Protein AF-A0A2V9NEP7-F1 (afdb_monomer_lite)

Secondary structure (DSSP, 8-state):
-HHHHHHHHHHHHHHHHHHHHHHHHHHHHHHHHHHHHHHHS----S-HHHHHHHHHHHHHHHHHHHHHHHS-GGGTT--SSTTSPPHHHHHHHHHHHHHHHHHHHHT-PPP-PPPP-S-S-HHHHHHHHHHHHHHHHHHHTT--GGGTTSEEE-TTS-EEETHHHHHHHHHHHHHHHHHHHHHHHHTT---HHHHHHHHHHHTT-

Stru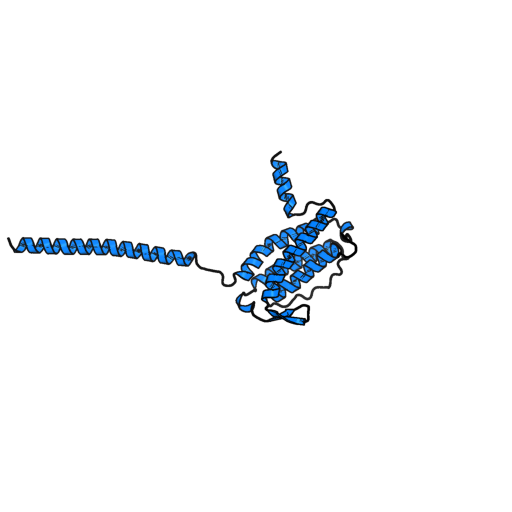cture (mmCIF, N/CA/C/O backbone):
data_AF-A0A2V9NEP7-F1
#
_entry.id   AF-A0A2V9NEP7-F1
#
loop_
_atom_site.group_PDB
_atom_site.id
_atom_site.type_symbol
_atom_site.label_atom_id
_atom_site.label_alt_id
_atom_site.label_comp_id
_atom_site.label_asym_id
_atom_site.label_entity_id
_atom_site.label_seq_id
_atom_site.pdbx_PDB_ins_code
_atom_site.Cartn_x
_atom_site.Cartn_y
_atom_site.Cartn_z
_atom_site.occupancy
_atom_site.B_iso_or_equiv
_atom_site.auth_seq_id
_atom_site.auth_comp_id
_atom_site.auth_asym_id
_atom_site.auth_atom_id
_atom_site.pdbx_PDB_model_num
ATOM 1 N N . MET A 1 1 ? 55.882 54.262 -52.029 1.00 56.88 1 MET A N 1
ATOM 2 C CA . MET A 1 1 ? 54.428 54.406 -51.790 1.00 56.88 1 MET A CA 1
ATOM 3 C C . MET A 1 1 ? 53.630 53.112 -51.987 1.00 56.88 1 MET A C 1
ATOM 5 O O . MET A 1 1 ? 52.629 52.949 -51.314 1.00 56.88 1 MET A O 1
ATOM 9 N N . THR A 1 2 ? 54.041 52.166 -52.841 1.00 56.81 2 THR A N 1
ATOM 10 C CA . THR A 1 2 ? 53.297 50.903 -53.072 1.00 56.81 2 THR A CA 1
ATOM 11 C C . THR A 1 2 ? 53.534 49.813 -52.013 1.00 56.81 2 THR A C 1
ATOM 13 O O . THR A 1 2 ? 52.618 49.059 -51.706 1.00 56.81 2 THR A O 1
ATOM 16 N N . LEU A 1 3 ? 54.724 49.761 -51.401 1.00 54.81 3 LEU A N 1
ATOM 17 C CA . LEU A 1 3 ? 55.079 48.780 -50.356 1.00 54.81 3 LEU A CA 1
ATOM 18 C C . LEU A 1 3 ? 54.370 49.014 -49.004 1.00 54.81 3 LEU A C 1
ATOM 20 O O . LEU A 1 3 ? 54.014 48.056 -48.318 1.00 54.81 3 LEU A O 1
ATOM 24 N N . GLU A 1 4 ? 54.100 50.266 -48.624 1.00 58.19 4 GLU A N 1
ATOM 25 C CA . GLU A 1 4 ? 53.410 50.577 -47.358 1.00 58.19 4 GLU A CA 1
ATOM 26 C C . GLU A 1 4 ? 51.918 50.213 -47.395 1.00 58.19 4 GLU A C 1
ATOM 28 O O . GLU A 1 4 ? 51.373 49.714 -46.410 1.00 58.19 4 GLU A O 1
ATOM 33 N N . VAL A 1 5 ? 51.270 50.366 -48.557 1.00 59.00 5 VAL A N 1
ATOM 34 C CA . VAL A 1 5 ? 49.856 50.000 -48.753 1.00 59.00 5 VAL A CA 1
ATOM 35 C C . VAL A 1 5 ? 49.658 48.481 -48.634 1.00 59.00 5 VAL A C 1
ATOM 37 O O . VAL A 1 5 ? 48.669 48.034 -48.053 1.00 59.00 5 VAL A O 1
ATOM 40 N N . SER A 1 6 ? 50.623 47.671 -49.093 1.00 63.09 6 SER A N 1
ATOM 41 C CA . SER A 1 6 ? 50.565 46.209 -48.943 1.00 63.09 6 SER A CA 1
ATOM 42 C C . SER A 1 6 ? 50.717 45.730 -47.496 1.00 63.09 6 SER A C 1
ATOM 44 O O . SER A 1 6 ? 50.039 44.786 -47.096 1.00 63.09 6 SER A O 1
ATOM 46 N N . ALA A 1 7 ? 51.551 46.390 -46.685 1.00 70.06 7 ALA A N 1
ATOM 47 C CA . ALA A 1 7 ? 51.739 46.006 -45.286 1.00 70.06 7 ALA A CA 1
ATOM 48 C C . ALA A 1 7 ? 50.471 46.267 -44.457 1.00 70.06 7 ALA A C 1
ATOM 50 O O . ALA A 1 7 ? 50.038 45.398 -43.701 1.00 70.06 7 ALA A O 1
ATOM 51 N N . LEU A 1 8 ? 49.824 47.421 -44.653 1.00 72.25 8 LEU A N 1
ATOM 52 C CA . LEU A 1 8 ? 48.576 47.776 -43.968 1.00 72.25 8 LEU A CA 1
ATOM 53 C C . LEU A 1 8 ? 47.428 46.810 -44.299 1.00 72.25 8 LEU A C 1
ATOM 55 O O . LEU A 1 8 ? 46.682 46.417 -43.401 1.00 72.25 8 LEU A O 1
ATOM 59 N N . ALA A 1 9 ? 47.318 46.368 -45.556 1.00 72.50 9 ALA A N 1
ATOM 60 C CA . ALA A 1 9 ? 46.318 45.382 -45.966 1.00 72.50 9 ALA A CA 1
ATOM 61 C C . ALA A 1 9 ? 46.540 44.011 -45.299 1.00 72.50 9 ALA A C 1
ATOM 63 O O . ALA A 1 9 ? 45.589 43.392 -44.817 1.00 72.50 9 ALA A O 1
ATOM 64 N N . VAL A 1 10 ? 47.795 43.557 -45.202 1.00 74.06 10 VAL A N 1
ATOM 65 C CA . VAL A 1 10 ? 48.144 42.303 -44.513 1.00 74.06 10 VAL A CA 1
ATOM 66 C C . VAL A 1 10 ? 47.858 42.403 -43.012 1.00 74.06 10 VAL A C 1
ATOM 68 O O . VAL A 1 10 ? 47.248 41.495 -42.448 1.00 74.06 10 VAL A O 1
ATOM 71 N N . TYR A 1 11 ? 48.206 43.521 -42.366 1.00 76.75 11 TYR A N 1
ATOM 72 C CA . TYR A 1 11 ? 47.893 43.750 -40.950 1.00 76.75 11 TYR A CA 1
ATOM 73 C C . TYR A 1 11 ? 46.384 43.767 -40.675 1.00 76.75 11 TYR A C 1
ATOM 75 O O . TYR A 1 11 ? 45.937 43.162 -39.699 1.00 76.75 11 TYR A O 1
ATOM 83 N N . ALA A 1 12 ? 45.586 44.397 -41.542 1.00 75.25 12 ALA A N 1
ATOM 84 C CA . ALA A 1 12 ? 44.131 44.429 -41.408 1.00 75.25 12 ALA A CA 1
ATOM 85 C C . ALA A 1 12 ? 43.500 43.031 -41.551 1.00 75.25 12 ALA A C 1
ATOM 87 O O . ALA A 1 12 ? 42.624 42.669 -40.763 1.00 75.25 12 ALA A O 1
ATOM 88 N N . LEU A 1 13 ? 43.979 42.214 -42.497 1.00 75.50 13 LEU A N 1
ATOM 89 C CA . LEU A 1 13 ? 43.516 40.834 -42.683 1.00 75.50 13 LEU A CA 1
ATOM 90 C C . LEU A 1 13 ? 43.894 39.933 -41.500 1.00 75.50 13 LEU A C 1
ATOM 92 O O . LEU A 1 13 ? 43.055 39.170 -41.021 1.00 75.50 13 LEU A O 1
ATOM 96 N N . VAL A 1 14 ? 45.120 40.053 -40.978 1.00 76.75 14 VAL A N 1
ATOM 97 C CA . VAL A 1 14 ? 45.564 39.304 -39.790 1.00 76.75 14 VAL A CA 1
ATOM 98 C C . VAL A 1 14 ? 44.760 39.720 -38.555 1.00 76.75 14 VAL A C 1
ATOM 100 O O . VAL A 1 14 ? 44.298 38.855 -37.812 1.00 76.75 14 VAL A O 1
ATOM 103 N N . ALA A 1 15 ? 44.516 41.018 -38.356 1.00 74.50 15 ALA A N 1
ATOM 104 C CA . ALA A 1 15 ? 43.693 41.514 -37.255 1.00 74.50 15 ALA A CA 1
ATOM 105 C C . ALA A 1 15 ? 42.236 41.027 -37.355 1.00 74.50 15 ALA A C 1
ATOM 107 O O . ALA A 1 15 ? 41.682 40.578 -36.351 1.00 74.50 15 ALA A O 1
ATOM 108 N N . CYS A 1 16 ? 41.644 41.044 -38.557 1.00 74.75 16 CYS A N 1
ATOM 109 C CA . CYS A 1 16 ? 40.298 40.529 -38.831 1.00 74.75 16 CYS A CA 1
ATOM 110 C C . CYS A 1 16 ? 40.199 39.012 -38.592 1.00 74.75 16 CYS A C 1
ATOM 112 O O . CYS A 1 16 ? 39.268 38.534 -37.943 1.00 74.75 16 CYS A O 1
ATOM 114 N N . TYR A 1 17 ? 41.203 38.246 -39.026 1.00 78.25 17 TYR A N 1
ATOM 115 C CA . TYR A 1 17 ? 41.280 36.810 -38.761 1.00 78.25 17 TYR A CA 1
ATOM 116 C C . TYR A 1 17 ? 41.427 36.513 -37.262 1.00 78.25 17 TYR A C 1
ATOM 118 O O . TYR A 1 17 ? 40.766 35.621 -36.732 1.00 78.25 17 TYR A O 1
ATOM 126 N N . MET A 1 18 ? 42.245 37.284 -36.538 1.00 76.75 18 MET A N 1
ATOM 127 C CA . MET A 1 18 ? 42.428 37.118 -35.094 1.00 76.75 18 MET A CA 1
ATOM 128 C C . MET A 1 18 ? 41.175 37.483 -34.288 1.00 76.75 18 MET A C 1
ATOM 130 O O . MET A 1 18 ? 40.893 36.817 -33.287 1.00 76.75 18 MET A O 1
ATOM 134 N N . THR A 1 19 ? 40.414 38.506 -34.687 1.00 75.69 19 THR A N 1
ATOM 135 C CA . THR A 1 19 ? 39.141 38.858 -34.037 1.00 75.69 19 THR A CA 1
ATOM 136 C C . THR A 1 19 ? 38.052 37.842 -34.358 1.00 75.69 19 THR A C 1
ATOM 138 O O . THR A 1 19 ? 37.405 37.372 -33.422 1.00 75.69 19 THR A O 1
ATOM 141 N N . TRP A 1 20 ? 37.924 37.410 -35.617 1.00 78.69 20 TRP A N 1
ATOM 142 C CA . TRP A 1 20 ? 36.998 36.349 -36.027 1.00 78.69 20 TRP A CA 1
ATOM 143 C C . TRP A 1 20 ? 37.289 35.021 -35.321 1.00 78.69 20 TRP A C 1
ATOM 145 O O . TRP A 1 20 ? 36.384 34.397 -34.775 1.00 78.69 20 TRP A O 1
ATOM 155 N N . ARG A 1 21 ? 38.563 34.618 -35.210 1.00 83.62 21 ARG A N 1
ATOM 156 C CA . ARG A 1 21 ? 38.952 33.397 -34.486 1.00 83.62 21 ARG A CA 1
ATOM 157 C C . ARG A 1 21 ? 38.607 33.476 -32.999 1.00 83.62 21 ARG A C 1
ATOM 159 O O . ARG A 1 21 ? 38.174 32.484 -32.420 1.00 83.62 21 ARG A O 1
ATOM 166 N N . LYS A 1 22 ? 38.767 34.645 -32.365 1.00 77.06 22 LYS A N 1
ATOM 167 C CA . LYS A 1 22 ? 38.404 34.855 -30.952 1.00 77.06 22 LYS A CA 1
ATOM 168 C C . LYS A 1 22 ? 36.888 34.838 -30.734 1.00 77.06 22 LYS A C 1
ATOM 170 O O . LYS A 1 22 ? 36.445 34.247 -29.753 1.00 77.06 22 LYS A O 1
ATOM 175 N N . THR A 1 23 ? 36.095 35.467 -31.603 1.00 77.44 23 THR A N 1
ATOM 176 C CA . THR A 1 23 ? 34.624 35.471 -31.489 1.00 77.44 23 THR A CA 1
ATOM 177 C C . THR A 1 23 ? 34.025 34.111 -31.836 1.00 77.44 23 THR A C 1
ATOM 179 O O . THR A 1 23 ? 33.156 33.638 -31.104 1.00 77.44 23 THR A O 1
ATOM 182 N N . PHE A 1 24 ? 34.540 33.434 -32.865 1.00 84.38 24 PHE A N 1
ATOM 183 C CA . PHE A 1 24 ? 34.156 32.069 -33.225 1.00 84.38 24 PHE A CA 1
ATOM 184 C C . PHE A 1 24 ? 34.488 31.078 -32.104 1.00 84.38 24 PHE A C 1
ATOM 186 O O . PHE A 1 24 ? 33.614 30.331 -31.678 1.00 84.38 24 PHE A O 1
ATOM 193 N N . MET A 1 25 ? 35.704 31.127 -31.544 1.00 83.44 25 MET A N 1
ATOM 194 C CA . MET A 1 25 ? 36.103 30.232 -30.452 1.00 83.44 25 MET A CA 1
ATOM 195 C C . MET A 1 25 ? 35.277 30.461 -29.180 1.00 83.44 25 MET A C 1
ATOM 197 O O . MET A 1 25 ? 34.875 29.489 -28.554 1.00 83.44 25 MET A O 1
ATOM 201 N N . LYS A 1 26 ? 34.953 31.713 -28.820 1.00 79.31 26 LYS A N 1
ATOM 202 C CA . LYS A 1 26 ? 34.053 32.016 -27.689 1.00 79.31 26 LYS A CA 1
ATOM 203 C C . LYS A 1 26 ? 32.627 31.515 -27.928 1.00 79.31 26 LYS A C 1
ATOM 205 O O . LYS A 1 26 ? 32.039 30.927 -27.028 1.00 79.31 26 LYS A O 1
ATOM 210 N N . SER A 1 27 ? 32.091 31.723 -29.130 1.00 80.44 27 SER A N 1
ATOM 211 C CA . SER A 1 27 ? 30.732 31.292 -29.490 1.00 80.44 27 SER A CA 1
ATOM 212 C C . SER A 1 27 ? 30.620 29.767 -29.529 1.00 80.44 27 SER A C 1
ATOM 214 O O . SER A 1 27 ? 29.655 29.212 -29.014 1.00 80.44 27 SER A O 1
ATOM 216 N N . ALA A 1 28 ? 31.644 29.088 -30.055 1.00 84.06 28 ALA A N 1
ATOM 217 C CA . ALA A 1 28 ? 31.750 27.636 -30.012 1.00 84.06 28 ALA A CA 1
ATOM 218 C C . ALA A 1 28 ? 31.792 27.133 -28.563 1.00 84.06 28 ALA A C 1
ATOM 220 O O . ALA A 1 28 ? 31.027 26.246 -28.219 1.00 84.06 28 ALA A O 1
ATOM 221 N N . LEU A 1 29 ? 32.599 27.745 -27.687 1.00 82.56 29 LEU A N 1
ATOM 222 C CA . LEU A 1 29 ? 32.719 27.336 -26.281 1.00 82.56 29 LEU A CA 1
ATOM 223 C C . LEU A 1 29 ? 31.398 27.489 -25.505 1.00 82.56 29 LEU A C 1
ATOM 225 O O . LEU A 1 29 ? 31.031 26.598 -24.743 1.00 82.56 29 LEU A O 1
ATOM 229 N N . VAL A 1 30 ? 30.652 28.575 -25.742 1.00 83.06 30 VAL A N 1
ATOM 230 C CA . VAL A 1 30 ? 29.316 28.788 -25.156 1.00 83.06 30 VAL A CA 1
ATOM 231 C C . VAL A 1 30 ? 28.310 27.759 -25.678 1.00 83.06 30 VAL A C 1
ATOM 233 O O . VAL A 1 30 ? 27.555 27.194 -24.889 1.00 83.06 30 VAL A O 1
ATOM 236 N N . LEU A 1 31 ? 28.319 27.459 -26.980 1.00 81.44 31 LEU A N 1
ATOM 237 C CA . LEU A 1 31 ? 27.422 26.462 -27.568 1.00 81.44 31 LEU A CA 1
ATOM 238 C C . LEU A 1 31 ? 27.713 25.048 -27.040 1.00 81.44 31 LEU A C 1
ATOM 240 O O . LEU A 1 31 ? 26.782 24.331 -26.678 1.00 81.44 31 LEU A O 1
ATOM 244 N N . THR A 1 32 ? 28.986 24.662 -26.913 1.00 77.75 32 THR A N 1
ATOM 245 C CA . THR A 1 32 ? 29.373 23.369 -26.326 1.00 77.75 32 THR A CA 1
ATOM 246 C C . THR A 1 32 ? 28.966 23.279 -24.854 1.00 77.75 32 THR A C 1
ATOM 248 O O . THR A 1 32 ? 28.515 22.227 -24.408 1.00 77.75 32 THR A O 1
ATOM 251 N N . MET A 1 33 ? 29.059 24.380 -24.100 1.00 78.00 33 MET A N 1
ATOM 252 C CA . MET A 1 33 ? 28.619 24.428 -22.702 1.00 78.00 33 MET A CA 1
ATOM 253 C C . MET A 1 33 ? 27.092 24.288 -22.579 1.00 78.00 33 MET A C 1
ATOM 255 O O . MET A 1 33 ? 26.618 23.528 -21.740 1.00 78.00 33 MET A O 1
ATOM 259 N N . LEU A 1 34 ? 26.311 24.933 -23.453 1.00 76.44 34 LEU A N 1
ATOM 260 C CA . LEU A 1 34 ? 24.846 24.796 -23.488 1.00 76.44 34 LEU A CA 1
ATOM 261 C C . LEU A 1 34 ? 24.393 23.373 -23.879 1.00 76.44 34 LEU A C 1
ATOM 263 O O . LEU A 1 34 ? 23.440 22.836 -23.308 1.00 76.44 34 LEU A O 1
ATOM 267 N N . LEU A 1 35 ? 25.105 22.721 -24.802 1.00 73.75 35 LEU A N 1
ATOM 268 C CA . LEU A 1 35 ? 24.859 21.322 -25.180 1.00 73.75 35 LEU A CA 1
ATOM 269 C C . LEU A 1 35 ? 25.280 20.325 -24.080 1.00 73.75 35 LEU A C 1
ATOM 271 O O . LEU A 1 35 ? 24.669 19.270 -23.929 1.00 73.75 35 LEU A O 1
ATOM 275 N N . ALA A 1 36 ? 26.283 20.656 -23.264 1.00 71.38 36 ALA A N 1
ATOM 276 C CA . ALA A 1 36 ? 26.662 19.835 -22.113 1.00 71.38 36 ALA A CA 1
ATOM 277 C C . ALA A 1 36 ? 25.632 19.923 -20.969 1.00 71.38 36 ALA A C 1
ATOM 279 O O . ALA A 1 36 ? 25.325 18.915 -20.337 1.00 71.38 36 ALA A O 1
ATOM 280 N N . VAL A 1 37 ? 25.051 21.105 -20.731 1.00 68.06 37 VAL A N 1
ATOM 281 C CA . VAL A 1 37 ? 24.061 21.322 -19.658 1.00 68.06 37 VAL A CA 1
ATOM 282 C C . VAL A 1 37 ? 22.715 20.653 -19.964 1.00 68.06 37 VAL A C 1
ATOM 284 O O . VAL A 1 37 ? 22.058 20.162 -19.051 1.00 68.06 37 VAL A O 1
ATOM 287 N N . SER A 1 38 ? 22.314 20.552 -21.234 1.00 62.94 38 SER A N 1
ATOM 288 C CA . SER A 1 38 ? 21.053 19.889 -21.619 1.00 62.94 38 SER A CA 1
ATOM 289 C C . SER A 1 38 ? 21.033 18.381 -21.329 1.00 62.94 38 SER A C 1
ATOM 291 O O . SER A 1 38 ? 19.975 17.843 -21.013 1.00 62.94 38 SER A O 1
ATOM 293 N N . ASN A 1 39 ? 22.190 17.708 -21.334 1.00 62.81 39 ASN A N 1
ATOM 294 C CA . ASN A 1 39 ? 22.282 16.285 -20.987 1.00 62.81 39 ASN A CA 1
ATOM 295 C C . ASN A 1 39 ? 22.090 16.013 -19.482 1.00 62.81 39 ASN A C 1
ATOM 297 O O . ASN A 1 39 ? 21.633 14.935 -19.114 1.00 62.81 39 ASN A O 1
ATOM 301 N N . LEU A 1 40 ? 22.384 16.987 -18.610 1.00 60.91 40 LEU A N 1
ATOM 302 C CA . LEU A 1 40 ? 22.238 16.835 -17.155 1.00 60.91 40 LEU A CA 1
ATOM 303 C C . LEU A 1 40 ? 20.772 16.868 -16.694 1.00 60.91 40 LEU A C 1
ATOM 305 O O . LEU A 1 40 ? 20.437 16.250 -15.689 1.00 60.91 40 LEU A O 1
ATOM 309 N N . PHE A 1 41 ? 19.891 17.546 -17.434 1.00 61.62 41 PHE A N 1
ATOM 310 C CA . PHE A 1 41 ? 18.455 17.612 -17.124 1.00 61.62 41 PHE A CA 1
ATOM 311 C C . PHE A 1 41 ? 17.629 16.494 -17.781 1.00 61.62 41 PHE A C 1
ATOM 313 O O . PHE A 1 41 ? 16.447 16.357 -17.481 1.00 61.62 41 PHE A O 1
ATOM 320 N N . ALA A 1 42 ? 18.236 15.691 -18.661 1.00 60.88 42 ALA A N 1
ATOM 321 C CA . ALA A 1 42 ? 17.551 14.670 -19.456 1.00 60.88 42 ALA A CA 1
ATOM 322 C C . ALA A 1 42 ? 17.795 13.229 -18.972 1.00 60.88 42 ALA A C 1
ATOM 324 O O . ALA A 1 42 ? 17.410 12.281 -19.657 1.00 60.88 42 ALA A O 1
ATOM 325 N N . GLN A 1 43 ? 18.433 13.028 -17.813 1.00 65.75 43 GLN A N 1
ATOM 326 C CA . GLN A 1 43 ? 18.680 11.683 -17.294 1.00 65.75 43 GLN A CA 1
ATOM 327 C C . GLN A 1 43 ? 17.395 11.103 -16.685 1.00 65.75 43 GLN A C 1
ATOM 329 O O . GLN A 1 43 ? 17.186 11.104 -15.474 1.00 65.75 43 GLN A O 1
ATOM 334 N N . GLN A 1 44 ? 16.509 10.633 -17.561 1.00 74.00 44 GLN A N 1
ATOM 335 C CA . GLN A 1 44 ? 15.297 9.921 -17.184 1.00 74.00 44 GLN A CA 1
ATOM 336 C C . GLN A 1 44 ? 15.684 8.611 -16.497 1.00 74.00 44 GLN A C 1
ATOM 338 O O . GLN A 1 44 ? 16.597 7.905 -16.941 1.00 74.00 44 GLN A O 1
ATOM 343 N N . SER A 1 45 ? 15.011 8.295 -15.390 1.00 88.44 45 SER A N 1
ATOM 344 C CA . SER A 1 45 ? 15.231 7.029 -14.699 1.00 88.44 45 SER A CA 1
ATOM 345 C C . SER A 1 45 ? 15.046 5.853 -15.652 1.00 88.44 45 SER A C 1
ATOM 347 O O . SER A 1 45 ? 14.191 5.886 -16.537 1.00 88.44 45 SER A O 1
ATOM 349 N N . LYS A 1 46 ? 15.822 4.787 -15.439 1.00 92.25 46 LYS A N 1
ATOM 350 C CA . LYS A 1 46 ? 15.606 3.505 -16.123 1.00 92.25 46 LYS A CA 1
ATOM 351 C C . LYS A 1 46 ? 14.302 2.829 -15.686 1.00 92.25 46 LYS A C 1
ATOM 353 O O . LYS A 1 46 ? 13.829 1.948 -16.391 1.00 92.25 46 LYS A O 1
ATOM 358 N N . ASN A 1 47 ? 13.749 3.249 -14.546 1.00 96.56 47 ASN A N 1
ATOM 359 C CA . ASN A 1 47 ? 12.611 2.632 -13.877 1.00 96.56 47 ASN A CA 1
ATOM 360 C C . ASN A 1 47 ? 11.512 3.657 -13.514 1.00 96.56 47 ASN A C 1
ATOM 362 O O . ASN A 1 47 ? 11.139 3.760 -12.345 1.00 96.56 47 ASN A O 1
ATOM 366 N N . PRO A 1 48 ? 11.014 4.473 -14.464 1.00 95.50 48 PRO A N 1
ATOM 367 C CA . PRO A 1 48 ? 10.099 5.577 -14.163 1.00 95.50 48 PRO A CA 1
ATOM 368 C C . PRO A 1 48 ? 8.789 5.160 -13.465 1.00 95.50 48 PRO A C 1
ATOM 370 O O . PRO A 1 48 ? 8.246 5.938 -12.688 1.00 95.50 48 PRO A O 1
ATOM 373 N N . ILE A 1 49 ? 8.266 3.959 -13.711 1.00 96.19 49 ILE A N 1
ATOM 374 C CA . ILE A 1 49 ? 7.039 3.438 -13.095 1.00 96.19 49 ILE A CA 1
ATOM 375 C C . ILE A 1 49 ? 7.312 2.976 -11.666 1.00 96.19 49 ILE A C 1
ATOM 377 O O . ILE A 1 49 ? 6.606 3.369 -10.735 1.00 96.19 49 ILE A O 1
ATOM 381 N N . THR A 1 50 ? 8.330 2.141 -11.461 1.00 96.88 50 THR A N 1
ATOM 382 C CA . THR A 1 50 ? 8.624 1.618 -10.120 1.00 96.88 50 THR A CA 1
ATOM 383 C C . THR A 1 50 ? 9.276 2.665 -9.211 1.00 96.88 50 THR A C 1
ATOM 385 O O . THR A 1 50 ? 9.108 2.589 -7.993 1.00 96.88 50 THR A O 1
ATOM 388 N N . ASP A 1 51 ? 9.902 3.708 -9.767 1.00 97.19 51 ASP A N 1
ATOM 389 C CA . ASP A 1 51 ? 10.295 4.922 -9.037 1.00 97.19 51 ASP A CA 1
ATOM 390 C C . ASP A 1 51 ? 9.091 5.634 -8.419 1.00 97.19 51 ASP A C 1
ATOM 392 O O . ASP A 1 51 ? 9.116 5.953 -7.230 1.00 97.19 51 ASP A O 1
ATOM 396 N N . VAL A 1 52 ? 8.013 5.823 -9.189 1.00 96.94 52 VAL A N 1
ATOM 397 C CA . VAL A 1 52 ? 6.774 6.431 -8.681 1.00 96.94 52 VAL A CA 1
ATOM 398 C C . VAL A 1 52 ? 6.194 5.591 -7.542 1.00 96.94 52 VAL A C 1
ATOM 400 O O . VAL A 1 52 ? 5.786 6.135 -6.516 1.00 96.94 52 VAL A O 1
ATOM 403 N N . LEU A 1 53 ? 6.210 4.259 -7.657 1.00 98.38 53 LEU A N 1
ATOM 404 C CA . LEU A 1 53 ? 5.768 3.382 -6.567 1.00 98.38 53 LEU A CA 1
ATOM 405 C C . LEU A 1 53 ? 6.629 3.543 -5.305 1.00 98.38 53 LEU A C 1
ATOM 407 O O . LEU A 1 53 ? 6.084 3.570 -4.199 1.00 98.38 53 LEU A O 1
ATOM 411 N N . ARG A 1 54 ? 7.953 3.691 -5.451 1.00 97.75 54 ARG A N 1
ATOM 412 C CA . ARG A 1 54 ? 8.865 3.957 -4.325 1.00 97.75 54 ARG A CA 1
ATOM 413 C C . ARG A 1 54 ? 8.608 5.314 -3.677 1.00 97.75 54 ARG A C 1
ATOM 415 O O . ARG A 1 54 ? 8.621 5.400 -2.451 1.00 97.75 54 ARG A O 1
ATOM 422 N N . GLU A 1 55 ? 8.332 6.345 -4.467 1.00 96.50 55 GLU A N 1
ATOM 423 C CA . GLU A 1 55 ? 7.968 7.672 -3.962 1.00 96.50 55 GLU A CA 1
ATOM 424 C C . GLU A 1 55 ? 6.644 7.630 -3.181 1.00 96.50 55 GLU A C 1
ATOM 426 O O . GLU A 1 55 ? 6.548 8.125 -2.054 1.00 96.50 55 GLU A O 1
ATOM 431 N N . MET A 1 56 ? 5.625 6.966 -3.736 1.00 97.69 56 MET A N 1
ATOM 432 C CA . MET A 1 56 ? 4.320 6.812 -3.089 1.00 97.69 56 MET A CA 1
ATOM 433 C C . MET A 1 56 ? 4.413 6.035 -1.770 1.00 97.69 56 MET A C 1
ATOM 435 O O . MET A 1 56 ? 3.724 6.386 -0.804 1.00 97.69 56 MET A O 1
ATOM 439 N N . LEU A 1 57 ? 5.251 4.992 -1.716 1.00 98.31 57 LEU A N 1
ATOM 440 C CA . LEU A 1 57 ? 5.344 4.050 -0.599 1.00 98.31 57 LEU A CA 1
ATOM 441 C C . LEU A 1 57 ? 5.484 4.751 0.756 1.00 98.31 57 LEU A C 1
ATOM 443 O O . LEU A 1 57 ? 4.762 4.408 1.690 1.00 98.31 57 LEU A O 1
ATOM 447 N N . THR A 1 58 ? 6.365 5.748 0.880 1.00 95.12 58 THR A N 1
ATOM 448 C CA . THR A 1 58 ? 6.613 6.424 2.164 1.00 95.12 58 THR A CA 1
ATOM 449 C C . THR A 1 58 ? 5.344 7.067 2.724 1.00 95.12 58 THR A C 1
ATOM 451 O O . THR A 1 58 ? 5.014 6.883 3.899 1.00 95.12 58 THR A O 1
ATOM 454 N N . GLY A 1 59 ? 4.599 7.794 1.886 1.00 96.12 59 GLY A N 1
ATOM 455 C CA . GLY A 1 59 ? 3.345 8.429 2.289 1.00 96.12 59 GLY A CA 1
ATOM 456 C C . GLY A 1 59 ? 2.242 7.410 2.579 1.00 96.12 59 GLY A C 1
ATOM 457 O O . GLY A 1 59 ? 1.523 7.542 3.574 1.00 96.12 59 GLY A O 1
ATOM 458 N N . ARG A 1 60 ? 2.128 6.367 1.744 1.00 97.94 60 ARG A N 1
ATOM 459 C CA . ARG A 1 60 ? 1.120 5.305 1.902 1.00 97.94 60 ARG A CA 1
ATOM 460 C C . ARG A 1 60 ? 1.343 4.486 3.168 1.00 97.94 60 ARG A C 1
ATOM 462 O O . ARG A 1 60 ? 0.395 4.316 3.936 1.00 97.94 60 ARG A O 1
ATOM 469 N N . ALA A 1 61 ? 2.578 4.061 3.426 1.00 98.44 61 ALA A N 1
ATOM 470 C CA . ALA A 1 61 ? 2.954 3.329 4.628 1.00 98.44 61 ALA A CA 1
ATOM 471 C C . ALA A 1 61 ? 2.674 4.165 5.878 1.00 98.44 61 ALA A C 1
ATOM 473 O O . ALA A 1 61 ? 1.933 3.729 6.757 1.00 98.44 61 ALA A O 1
ATOM 474 N N . LYS A 1 62 ? 3.178 5.406 5.919 1.00 97.81 62 LYS A N 1
ATOM 475 C CA . LYS A 1 62 ? 2.972 6.319 7.050 1.00 97.81 62 LYS A CA 1
ATOM 476 C C . LYS A 1 62 ? 1.494 6.474 7.404 1.00 97.81 62 LYS A C 1
ATOM 478 O O . LYS A 1 62 ? 1.116 6.286 8.557 1.00 97.81 62 LYS A O 1
ATOM 483 N N . ASN A 1 63 ? 0.665 6.827 6.423 1.00 98.25 63 ASN A N 1
ATOM 484 C CA . ASN A 1 63 ? -0.742 7.127 6.669 1.00 98.25 63 ASN A CA 1
ATOM 485 C C . ASN A 1 63 ? -1.542 5.869 7.024 1.00 98.25 63 ASN A C 1
ATOM 487 O O . ASN A 1 63 ? -2.387 5.921 7.912 1.00 98.25 63 ASN A O 1
ATOM 491 N N . THR A 1 64 ? -1.267 4.740 6.371 1.00 98.69 64 THR A N 1
ATOM 492 C CA . THR A 1 64 ? -1.987 3.485 6.630 1.00 98.69 64 THR A CA 1
ATOM 493 C C . THR A 1 64 ? -1.625 2.915 7.996 1.00 98.69 64 THR A C 1
ATOM 495 O O . THR A 1 64 ? -2.521 2.623 8.779 1.00 98.69 64 THR A O 1
ATOM 498 N N . ILE A 1 65 ? -0.334 2.843 8.336 1.00 98.81 65 ILE A N 1
ATOM 499 C CA . ILE A 1 65 ? 0.126 2.362 9.649 1.00 98.81 65 ILE A CA 1
ATOM 500 C C . ILE A 1 65 ? -0.462 3.227 10.768 1.00 98.81 65 ILE A C 1
ATOM 502 O O . ILE A 1 65 ? -1.006 2.689 11.730 1.00 98.81 65 ILE A O 1
ATOM 506 N N . ALA A 1 66 ? -0.421 4.555 10.621 1.00 98.62 66 ALA A N 1
ATOM 507 C CA . ALA A 1 66 ? -1.016 5.465 11.597 1.00 98.62 66 ALA A CA 1
ATOM 508 C C . ALA A 1 66 ? -2.541 5.297 11.707 1.00 98.62 66 ALA A C 1
ATOM 510 O O . ALA A 1 66 ? -3.093 5.461 12.788 1.00 98.62 66 ALA A O 1
ATOM 511 N N . ALA A 1 67 ? -3.236 4.950 10.618 1.00 98.69 67 ALA A N 1
ATOM 512 C CA . ALA A 1 67 ? -4.676 4.711 10.662 1.00 98.69 67 ALA A CA 1
ATOM 513 C C . ALA A 1 67 ? -5.026 3.424 11.424 1.00 98.69 67 ALA A C 1
ATOM 515 O O . ALA A 1 67 ? -5.952 3.433 12.232 1.00 98.69 67 ALA A O 1
ATOM 516 N N . ILE A 1 68 ? -4.273 2.340 11.204 1.00 98.69 68 ILE A N 1
ATOM 517 C CA . ILE A 1 68 ? -4.443 1.089 11.960 1.00 98.69 68 ILE A CA 1
ATOM 518 C C . ILE A 1 68 ? -4.142 1.310 13.446 1.00 98.69 68 ILE A C 1
ATOM 520 O O . ILE A 1 68 ? -4.878 0.833 14.308 1.00 98.69 68 ILE A O 1
ATOM 524 N N . ASP A 1 69 ? -3.096 2.077 13.751 1.00 98.69 69 ASP A N 1
ATOM 525 C CA . ASP A 1 69 ? -2.719 2.394 15.127 1.00 98.69 69 ASP A CA 1
ATOM 526 C C . ASP A 1 69 ? -3.714 3.337 15.827 1.00 98.69 69 ASP A C 1
ATOM 528 O O . ASP A 1 69 ? -3.942 3.220 17.028 1.00 98.69 69 ASP A O 1
ATOM 532 N N . ALA A 1 70 ? -4.376 4.238 15.099 1.00 98.31 70 ALA A N 1
ATOM 533 C CA . ALA A 1 70 ? -5.342 5.170 15.684 1.00 98.31 70 ALA A CA 1
ATOM 534 C C . ALA A 1 70 ? -6.645 4.500 16.157 1.00 98.31 70 ALA A C 1
ATOM 536 O O . ALA A 1 70 ? -7.326 5.045 17.024 1.00 98.31 70 ALA A O 1
ATOM 537 N N . MET A 1 71 ? -7.012 3.336 15.610 1.00 98.50 71 MET A N 1
ATOM 538 C CA . MET A 1 71 ? -8.240 2.645 16.007 1.00 98.50 71 MET A CA 1
ATOM 539 C C . MET A 1 71 ? -8.092 2.011 17.408 1.00 98.50 71 MET A C 1
ATOM 541 O O . MET A 1 71 ? -7.107 1.305 17.660 1.00 98.50 71 MET A O 1
ATOM 545 N N . PRO A 1 72 ? -9.045 2.215 18.336 1.00 98.44 72 PRO A N 1
ATOM 546 C CA . PRO A 1 72 ? -9.081 1.521 19.621 1.00 98.44 72 PRO A CA 1
ATOM 547 C C . PRO A 1 72 ? -9.161 -0.001 19.456 1.00 98.44 72 PRO A C 1
ATOM 549 O O . PRO A 1 72 ? -9.800 -0.498 18.529 1.00 98.44 72 PRO A O 1
ATOM 552 N N . ALA A 1 73 ? -8.516 -0.754 20.352 1.00 98.12 73 ALA A N 1
ATOM 553 C CA . ALA A 1 73 ? -8.438 -2.215 20.251 1.00 98.12 73 ALA A CA 1
ATOM 554 C C . ALA A 1 73 ? -9.826 -2.887 20.290 1.00 98.12 73 ALA A C 1
ATOM 556 O O . ALA A 1 73 ? -10.095 -3.795 19.507 1.00 98.12 73 ALA A O 1
ATOM 557 N N . ASP A 1 74 ? -10.745 -2.374 21.109 1.00 97.94 74 ASP A N 1
ATOM 558 C CA . ASP A 1 74 ? -12.135 -2.839 21.219 1.00 97.94 74 ASP A CA 1
ATOM 559 C C . ASP A 1 74 ? -12.974 -2.582 19.951 1.00 97.94 74 ASP A C 1
ATOM 561 O O . ASP A 1 74 ? -14.075 -3.114 19.807 1.00 97.94 74 ASP A O 1
ATOM 565 N N . LYS A 1 75 ? -12.454 -1.797 18.998 1.00 98.50 75 LYS A N 1
ATOM 566 C CA . LYS A 1 75 ? -13.103 -1.482 17.718 1.00 98.50 75 LYS A CA 1
ATOM 567 C C . LYS A 1 75 ? -12.536 -2.255 16.532 1.00 98.50 75 LYS A C 1
ATOM 569 O O . LYS A 1 75 ? -13.006 -2.062 15.415 1.00 98.50 75 LYS A O 1
ATOM 574 N N . PHE A 1 76 ? -11.608 -3.191 16.732 1.00 98.44 76 PHE A N 1
ATOM 575 C CA . PHE A 1 76 ? -11.107 -4.017 15.624 1.00 98.44 76 PHE A CA 1
ATOM 576 C C . PHE A 1 76 ? -12.183 -4.942 15.026 1.00 98.44 76 PHE A C 1
ATOM 578 O O . PHE A 1 76 ? -12.133 -5.255 13.839 1.00 98.44 76 PHE A O 1
ATOM 585 N N . ASN A 1 77 ? -13.225 -5.279 15.791 1.00 98.12 77 ASN A N 1
ATOM 586 C CA . ASN A 1 77 ? -14.394 -6.013 15.293 1.00 98.12 77 ASN A CA 1
ATOM 587 C C . ASN A 1 77 ? -15.471 -5.120 14.649 1.00 98.12 77 ASN A C 1
ATOM 589 O O . ASN A 1 77 ? -16.484 -5.635 14.175 1.00 98.12 77 ASN A O 1
ATOM 593 N N . PHE A 1 78 ? -15.280 -3.797 14.613 1.00 98.44 78 PHE A N 1
ATOM 594 C CA . PHE A 1 78 ? -16.239 -2.877 14.004 1.00 98.44 78 PHE A CA 1
ATOM 595 C C . PHE A 1 78 ? -16.388 -3.134 12.500 1.00 98.44 78 PHE A C 1
ATOM 597 O O . PHE A 1 78 ? -15.398 -3.332 11.791 1.00 98.44 78 PHE A O 1
ATOM 604 N N . LYS A 1 79 ? -17.633 -3.051 12.023 1.00 97.56 79 LYS A N 1
ATOM 605 C CA . LYS A 1 79 ? -18.008 -3.060 10.608 1.00 97.56 79 LYS A CA 1
ATOM 606 C C . LYS A 1 79 ? -18.939 -1.874 10.325 1.00 97.56 79 LYS A C 1
ATOM 608 O O . LYS A 1 79 ? -19.894 -1.700 11.081 1.00 97.56 79 LYS A O 1
ATOM 613 N N . PRO A 1 80 ? -18.727 -1.091 9.250 1.00 96.31 80 PRO A N 1
ATOM 614 C CA . PRO A 1 80 ? -19.653 -0.020 8.881 1.00 96.31 80 PRO A CA 1
ATOM 615 C C . PRO A 1 80 ? -21.029 -0.543 8.451 1.00 96.31 80 PRO A C 1
ATOM 617 O O . PRO A 1 80 ? -22.043 0.091 8.725 1.00 96.31 80 PRO A O 1
ATOM 620 N N . THR A 1 81 ? -21.062 -1.704 7.790 1.00 96.81 81 THR A N 1
ATOM 621 C CA . THR A 1 81 ? -22.279 -2.424 7.387 1.00 96.81 81 THR A CA 1
ATOM 622 C C . THR A 1 81 ? -22.091 -3.935 7.594 1.00 96.81 81 THR A C 1
ATOM 624 O O . THR A 1 81 ? -20.944 -4.386 7.669 1.00 96.81 81 THR A O 1
ATOM 627 N N . PRO A 1 82 ? -23.170 -4.741 7.687 1.00 96.00 82 PRO A N 1
ATOM 628 C CA . PRO A 1 82 ? -23.063 -6.181 7.954 1.00 96.00 82 PRO A CA 1
ATOM 629 C C . PRO A 1 82 ? -22.179 -6.947 6.955 1.00 96.00 82 PRO A C 1
ATOM 631 O O . PRO A 1 82 ? -21.399 -7.814 7.364 1.00 96.00 82 PRO A O 1
ATOM 634 N N . ASP A 1 83 ? -22.256 -6.569 5.675 1.00 96.62 83 ASP A N 1
ATOM 635 C CA . ASP A 1 83 ? -21.571 -7.236 4.560 1.00 96.62 83 ASP A CA 1
ATOM 636 C C . ASP A 1 83 ? -20.099 -6.827 4.415 1.00 96.62 83 ASP A C 1
ATOM 638 O O . ASP A 1 83 ? -19.337 -7.453 3.678 1.00 96.62 83 ASP A O 1
ATOM 642 N N . GLN A 1 84 ? -19.665 -5.780 5.120 1.00 96.50 84 GLN A N 1
ATOM 643 C CA . GLN A 1 84 ? -18.277 -5.336 5.078 1.00 96.50 84 GLN A CA 1
ATOM 644 C C . GLN A 1 84 ? -17.376 -6.155 6.010 1.00 96.50 84 GLN A C 1
ATOM 646 O O . GLN A 1 84 ? -17.807 -6.779 6.987 1.00 96.50 84 GLN A O 1
ATOM 651 N N . MET A 1 85 ? -16.080 -6.149 5.691 1.00 97.62 85 MET A N 1
ATOM 652 C CA . MET A 1 85 ? -15.047 -6.725 6.548 1.00 97.62 85 MET A CA 1
ATOM 653 C C . MET A 1 85 ? -14.939 -5.961 7.876 1.00 97.62 85 MET A C 1
ATOM 655 O O . MET A 1 85 ? -15.300 -4.789 7.962 1.00 97.62 85 MET A O 1
ATOM 659 N N . THR A 1 86 ? -14.459 -6.625 8.928 1.00 98.69 86 THR A N 1
ATOM 660 C CA . THR A 1 86 ? -14.115 -5.918 10.171 1.00 98.69 86 THR A CA 1
ATOM 661 C C . THR A 1 86 ? -12.873 -5.055 9.958 1.00 98.69 86 THR A C 1
ATOM 663 O O . THR A 1 86 ? -12.096 -5.290 9.029 1.00 98.69 86 THR A O 1
ATOM 666 N N . PHE A 1 87 ? -12.637 -4.078 10.834 1.00 98.81 87 PHE A N 1
ATOM 667 C CA . PHE A 1 87 ? -11.399 -3.294 10.785 1.00 98.81 87 PHE A CA 1
ATOM 668 C C . PHE A 1 87 ? -10.141 -4.167 10.948 1.00 98.81 87 PHE A C 1
ATOM 670 O O . PHE A 1 87 ? -9.144 -3.957 10.260 1.00 98.81 87 PHE A O 1
ATOM 677 N N . GLY A 1 88 ? -10.191 -5.184 11.811 1.00 98.75 88 GLY A N 1
ATOM 678 C CA . GLY A 1 88 ? -9.097 -6.138 11.976 1.00 98.75 88 GLY A CA 1
ATOM 679 C C . GLY A 1 88 ? -8.856 -6.979 10.724 1.00 98.75 88 GLY A C 1
ATOM 680 O O . GLY A 1 88 ? -7.710 -7.167 10.316 1.00 98.75 88 GLY A O 1
ATOM 681 N N . HIS A 1 89 ? -9.921 -7.394 10.036 1.00 98.69 89 HIS A N 1
ATOM 682 C CA . HIS A 1 89 ? -9.806 -8.093 8.758 1.00 98.69 89 HIS A CA 1
ATOM 683 C C . HIS A 1 89 ? -9.271 -7.185 7.645 1.00 98.69 89 HIS A C 1
ATOM 685 O O . HIS A 1 89 ? -8.482 -7.641 6.823 1.00 98.69 89 HIS A O 1
ATOM 691 N N . LEU A 1 90 ? -9.595 -5.888 7.657 1.00 98.81 90 LEU A N 1
ATOM 692 C CA . LEU A 1 90 ? -8.939 -4.911 6.786 1.00 98.81 90 LEU A CA 1
ATOM 693 C C . LEU A 1 90 ? -7.427 -4.839 7.051 1.00 98.81 90 LEU A C 1
ATOM 695 O O . LEU A 1 90 ? -6.647 -4.852 6.103 1.00 98.81 90 LEU A O 1
ATOM 699 N N . ALA A 1 91 ? -6.993 -4.804 8.313 1.00 98.81 91 ALA A N 1
ATOM 700 C CA . ALA A 1 91 ? -5.566 -4.789 8.645 1.00 98.81 91 ALA A CA 1
ATOM 701 C C . ALA A 1 91 ? -4.838 -6.052 8.141 1.00 98.81 91 ALA A C 1
ATOM 703 O O . ALA A 1 91 ? -3.780 -5.943 7.518 1.00 98.81 91 ALA A O 1
ATOM 704 N N . ALA A 1 92 ? -5.431 -7.234 8.337 1.00 98.62 92 ALA A N 1
ATOM 705 C CA . ALA A 1 92 ? -4.919 -8.490 7.784 1.00 98.62 92 ALA A CA 1
ATOM 706 C C . ALA A 1 92 ? -4.855 -8.457 6.244 1.00 98.62 92 ALA A C 1
ATOM 708 O O . ALA A 1 92 ? -3.830 -8.795 5.652 1.00 98.62 92 ALA A O 1
ATOM 709 N N . HIS A 1 93 ? -5.917 -7.972 5.597 1.00 98.44 93 HIS A N 1
ATOM 710 C CA . HIS A 1 93 ? -6.015 -7.863 4.143 1.00 98.44 93 HIS A CA 1
ATOM 711 C C . HIS A 1 93 ? -4.979 -6.898 3.540 1.00 98.44 93 HIS A C 1
ATOM 713 O O . HIS A 1 93 ? -4.411 -7.187 2.489 1.00 98.44 93 HIS A O 1
ATOM 719 N N . ILE A 1 94 ? -4.676 -5.784 4.215 1.00 98.75 94 ILE A N 1
ATOM 720 C CA . ILE A 1 94 ? -3.595 -4.864 3.819 1.00 98.75 94 ILE A CA 1
ATOM 721 C C . ILE A 1 94 ? -2.248 -5.583 3.819 1.00 98.75 94 ILE A C 1
ATOM 723 O O . ILE A 1 94 ? -1.486 -5.466 2.858 1.00 98.75 94 ILE A O 1
ATOM 727 N N . ALA A 1 95 ? -1.948 -6.325 4.889 1.00 98.62 95 ALA A N 1
ATOM 728 C CA . ALA A 1 95 ? -0.683 -7.041 5.003 1.00 98.62 95 ALA A CA 1
ATOM 729 C C . ALA A 1 95 ? -0.533 -8.093 3.891 1.00 98.62 95 ALA A C 1
ATOM 731 O O . ALA A 1 95 ? 0.491 -8.132 3.204 1.00 98.62 95 ALA A O 1
ATOM 732 N N . ASP A 1 96 ? -1.579 -8.890 3.667 1.00 97.81 96 ASP A N 1
ATOM 733 C CA . ASP A 1 96 ? -1.625 -9.900 2.611 1.00 97.81 96 ASP A CA 1
ATOM 734 C C . ASP A 1 96 ? -1.450 -9.279 1.212 1.00 97.81 96 ASP A C 1
ATOM 736 O O . ASP A 1 96 ? -0.568 -9.697 0.448 1.00 97.81 96 ASP A O 1
ATOM 740 N N . GLY A 1 97 ? -2.221 -8.225 0.919 1.00 97.69 97 GLY A N 1
ATOM 741 C CA . GLY A 1 97 ? -2.192 -7.501 -0.350 1.00 97.69 97 GLY A CA 1
ATOM 742 C C . GLY A 1 97 ? -0.828 -6.884 -0.648 1.00 97.69 97 GLY A C 1
ATOM 743 O O . GLY A 1 97 ? -0.313 -7.046 -1.755 1.00 97.69 97 GLY A O 1
ATOM 744 N N . ASN A 1 98 ? -0.186 -6.262 0.343 1.00 98.69 98 ASN A N 1
ATOM 745 C CA . ASN A 1 98 ? 1.174 -5.737 0.211 1.00 98.69 98 ASN A CA 1
ATOM 746 C C . ASN A 1 98 ? 2.170 -6.837 -0.182 1.00 98.69 98 ASN A C 1
ATOM 748 O O . ASN A 1 98 ? 2.916 -6.675 -1.151 1.00 98.69 98 ASN A O 1
ATOM 752 N N . TYR A 1 99 ? 2.153 -7.987 0.505 1.00 98.44 99 TYR A N 1
ATOM 753 C CA . TYR A 1 99 ? 3.014 -9.111 0.131 1.00 98.44 99 TYR A CA 1
ATOM 754 C C . TYR A 1 99 ? 2.737 -9.602 -1.290 1.00 98.44 99 TYR A C 1
ATOM 756 O O . TYR A 1 99 ? 3.681 -9.872 -2.029 1.00 98.44 99 TYR A O 1
ATOM 764 N N . TYR A 1 100 ? 1.468 -9.714 -1.688 1.00 97.06 100 TYR A N 1
ATOM 765 C CA . TYR A 1 100 ? 1.099 -10.175 -3.024 1.00 97.06 100 TYR A CA 1
ATOM 766 C C . TYR A 1 100 ? 1.565 -9.204 -4.116 1.00 97.06 100 TYR A C 1
ATOM 768 O O . TYR A 1 100 ? 2.290 -9.594 -5.036 1.00 97.06 100 TYR A O 1
ATOM 776 N N . PHE A 1 101 ? 1.162 -7.938 -4.025 1.00 98.38 101 PHE A N 1
ATOM 777 C CA . PHE A 1 101 ? 1.387 -6.966 -5.087 1.00 98.38 101 PHE A CA 1
ATOM 778 C C . PHE A 1 101 ? 2.857 -6.557 -5.193 1.00 98.38 101 PHE A C 1
ATOM 780 O O . PHE A 1 101 ? 3.374 -6.477 -6.307 1.00 98.38 101 PHE A O 1
ATOM 787 N N . CYS A 1 102 ? 3.566 -6.364 -4.075 1.00 98.50 102 CYS A N 1
ATOM 788 C CA . CYS A 1 102 ? 4.984 -5.999 -4.109 1.00 98.50 102 CYS A CA 1
ATOM 789 C C . CYS A 1 102 ? 5.867 -7.152 -4.610 1.00 98.50 102 CYS A C 1
ATOM 791 O O . CYS A 1 102 ? 6.789 -6.906 -5.386 1.00 98.50 102 CYS A O 1
ATOM 793 N N . ALA A 1 103 ? 5.552 -8.405 -4.251 1.00 97.94 103 ALA A N 1
ATOM 794 C CA . ALA A 1 103 ? 6.269 -9.575 -4.759 1.00 97.94 103 ALA A CA 1
ATOM 795 C C . ALA A 1 103 ? 6.121 -9.717 -6.280 1.00 97.94 103 ALA A C 1
ATOM 797 O O . ALA A 1 103 ? 7.118 -9.818 -6.993 1.00 97.94 103 ALA A O 1
ATOM 798 N N . ASN A 1 104 ? 4.884 -9.648 -6.784 1.00 97.88 104 ASN A N 1
ATOM 799 C CA . ASN A 1 104 ? 4.618 -9.743 -8.219 1.00 97.88 104 ASN A CA 1
ATOM 800 C C . ASN A 1 104 ? 5.212 -8.559 -8.993 1.00 97.88 104 ASN A C 1
ATOM 802 O O . ASN A 1 104 ? 5.812 -8.769 -10.042 1.00 97.88 104 ASN A O 1
ATOM 806 N N . THR A 1 105 ? 5.101 -7.334 -8.468 1.00 98.38 105 THR A N 1
ATOM 807 C CA . THR A 1 105 ? 5.656 -6.126 -9.107 1.00 98.38 105 THR A CA 1
ATOM 808 C C . THR A 1 105 ? 7.174 -6.203 -9.251 1.00 98.38 105 THR A C 1
ATOM 810 O O . THR A 1 105 ? 7.701 -5.902 -10.317 1.00 98.38 105 THR A O 1
ATOM 813 N N . ALA A 1 106 ? 7.877 -6.623 -8.198 1.00 97.94 106 ALA A N 1
ATOM 814 C CA . ALA A 1 106 ? 9.336 -6.701 -8.191 1.00 97.94 106 ALA A CA 1
ATOM 815 C C . ALA A 1 106 ? 9.897 -8.017 -8.761 1.00 97.94 106 ALA A C 1
ATOM 817 O O . ALA A 1 106 ? 11.112 -8.181 -8.846 1.00 97.94 106 ALA A O 1
ATOM 818 N N . ASP A 1 107 ? 9.022 -8.954 -9.130 1.00 96.88 107 ASP A N 1
ATOM 819 C CA . ASP A 1 107 ? 9.366 -10.316 -9.545 1.00 96.88 107 ASP A CA 1
ATOM 820 C C . ASP A 1 107 ? 10.272 -11.043 -8.538 1.00 96.88 107 ASP A C 1
ATOM 822 O O . ASP A 1 107 ? 11.306 -11.627 -8.876 1.00 96.88 107 ASP A O 1
ATOM 826 N N . VAL A 1 108 ? 9.882 -10.968 -7.265 1.00 97.06 108 VAL A N 1
ATOM 827 C CA . VAL A 1 108 ? 10.549 -11.645 -6.150 1.00 97.06 108 VAL A CA 1
ATOM 828 C C . VAL A 1 108 ? 9.592 -12.637 -5.490 1.00 97.06 108 VAL A C 1
ATOM 830 O O . VAL A 1 108 ? 8.375 -12.456 -5.555 1.00 97.06 108 VAL A O 1
ATOM 833 N N . PRO A 1 109 ? 10.098 -13.682 -4.813 1.00 96.31 109 PRO A N 1
ATOM 834 C CA . PRO A 1 109 ? 9.239 -14.602 -4.085 1.00 96.31 109 PRO A CA 1
ATOM 835 C C . PRO A 1 109 ? 8.417 -13.885 -3.013 1.00 96.31 109 PRO A C 1
ATOM 837 O O . PRO A 1 109 ? 8.937 -13.068 -2.249 1.00 96.31 109 PRO A O 1
ATOM 840 N N . ARG A 1 110 ? 7.134 -14.242 -2.922 1.00 95.12 110 ARG A N 1
ATOM 841 C CA . ARG A 1 110 ? 6.279 -13.817 -1.816 1.00 95.12 110 ARG A CA 1
ATOM 842 C C . ARG A 1 110 ? 6.792 -14.430 -0.503 1.00 95.12 110 ARG A C 1
ATOM 844 O O . ARG A 1 110 ? 7.064 -15.634 -0.480 1.00 95.12 110 ARG A O 1
ATOM 851 N N . PRO A 1 111 ? 6.900 -13.657 0.592 1.00 94.19 111 PRO A N 1
ATOM 852 C CA . PRO A 1 111 ? 7.227 -14.209 1.899 1.00 94.19 111 PRO A CA 1
ATOM 853 C C . PRO A 1 111 ? 6.203 -15.261 2.329 1.00 94.19 111 PR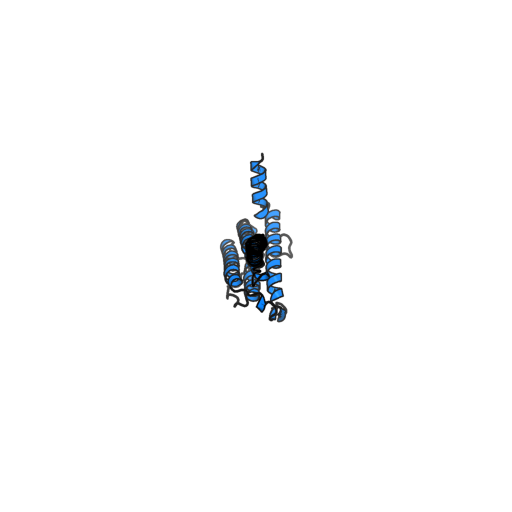O A C 1
ATOM 855 O O . PRO A 1 111 ? 5.004 -15.107 2.092 1.00 94.19 111 PRO A O 1
ATOM 858 N N . LYS A 1 112 ? 6.673 -16.317 2.997 1.00 90.31 112 LYS A N 1
ATOM 859 C CA . LYS A 1 112 ? 5.799 -17.248 3.717 1.00 90.31 112 LYS A CA 1
ATOM 860 C C . LYS A 1 112 ? 5.455 -16.616 5.064 1.00 90.31 112 LYS A C 1
ATOM 862 O O . LYS A 1 112 ? 6.198 -16.788 6.023 1.00 90.31 112 LYS A O 1
ATOM 867 N N . ALA A 1 113 ? 4.398 -15.816 5.084 1.00 86.38 113 ALA A N 1
ATOM 868 C CA . ALA A 1 113 ? 3.824 -15.271 6.307 1.00 86.38 113 ALA A CA 1
ATOM 869 C C . ALA A 1 113 ? 2.660 -16.155 6.771 1.00 86.38 113 ALA A C 1
ATOM 871 O O . ALA A 1 113 ? 2.009 -16.796 5.943 1.00 86.38 113 ALA A O 1
ATOM 872 N N . ASP A 1 114 ? 2.408 -16.170 8.077 1.00 88.75 114 ASP A N 1
ATOM 873 C CA . ASP A 1 114 ? 1.224 -16.818 8.632 1.00 88.75 114 ASP A CA 1
ATOM 874 C C . ASP A 1 114 ? -0.044 -16.121 8.128 1.00 88.75 114 ASP A C 1
ATOM 876 O O . ASP A 1 114 ? -0.093 -14.894 7.989 1.00 88.75 114 ASP A O 1
ATOM 880 N N . GLU A 1 115 ? -1.077 -16.912 7.850 1.00 92.31 115 GLU A N 1
ATOM 881 C CA . GLU A 1 115 ? -2.380 -16.383 7.464 1.00 92.31 115 GLU A CA 1
ATOM 882 C C . GLU A 1 115 ? -3.051 -15.722 8.673 1.00 92.31 115 GLU A C 1
ATOM 884 O O . GLU A 1 115 ? -3.282 -16.359 9.704 1.00 92.31 115 GLU A O 1
ATOM 889 N N . LEU A 1 116 ? -3.373 -14.436 8.534 1.00 96.38 116 LEU A N 1
ATOM 890 C CA . LEU A 1 116 ? -4.070 -13.656 9.552 1.00 96.38 116 LEU A CA 1
ATOM 891 C C . LEU A 1 116 ? -5.573 -13.693 9.296 1.00 96.38 116 LEU A C 1
ATOM 893 O O . LEU A 1 116 ? -6.033 -13.408 8.190 1.00 96.38 116 LEU A O 1
ATOM 897 N N . LYS A 1 117 ? -6.352 -13.984 10.335 1.00 96.94 117 LYS A N 1
ATOM 898 C CA . LYS A 1 117 ? -7.818 -14.072 10.254 1.00 96.94 117 LYS A CA 1
ATOM 899 C C . LYS A 1 117 ? -8.489 -12.703 10.378 1.00 96.94 117 LYS A C 1
ATOM 901 O O . LYS A 1 117 ? -9.653 -12.541 10.000 1.00 96.94 117 LYS A O 1
ATOM 906 N N . GLY A 1 118 ? -7.769 -11.715 10.908 1.00 97.31 118 GLY A N 1
ATOM 907 C CA . GLY A 1 118 ? -8.292 -10.388 11.217 1.00 97.31 118 GLY A CA 1
ATOM 908 C C . GLY A 1 118 ? -8.983 -10.298 12.575 1.00 97.31 118 GLY A C 1
ATOM 909 O O . GLY A 1 118 ? -9.642 -9.298 12.853 1.00 97.31 118 GLY A O 1
ATOM 910 N N . THR A 1 119 ? -8.864 -11.343 13.395 1.00 98.00 119 THR A N 1
ATOM 911 C CA . THR A 1 119 ? -9.405 -11.424 14.764 1.00 98.00 119 THR A CA 1
ATOM 912 C C . THR A 1 119 ? -8.299 -11.426 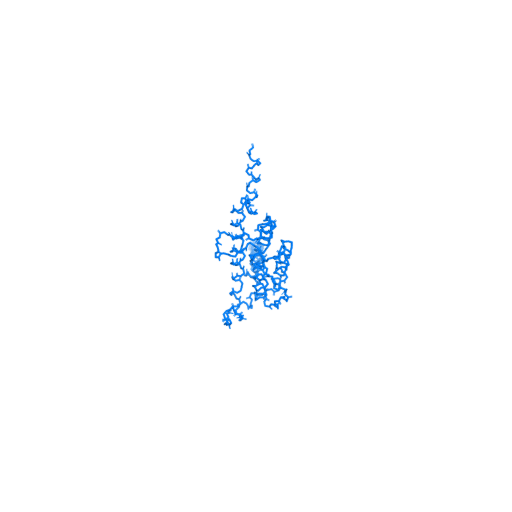15.816 1.00 98.00 119 THR A C 1
ATOM 914 O O . THR A 1 119 ? -8.577 -11.554 17.003 1.00 98.00 119 THR A O 1
ATOM 917 N N . GLU A 1 120 ? -7.043 -11.356 15.382 1.00 98.06 120 GLU A N 1
ATOM 918 C CA . GLU A 1 120 ? -5.882 -11.242 16.246 1.00 98.06 120 GLU A CA 1
ATOM 919 C C . GLU A 1 120 ? -5.878 -9.899 16.987 1.00 98.06 120 GLU A C 1
ATOM 921 O O . GLU A 1 120 ? -6.514 -8.923 16.582 1.00 98.06 120 GLU A O 1
ATOM 926 N N . GLU A 1 121 ? -5.105 -9.841 18.070 1.00 98.06 121 GLU A N 1
ATOM 927 C CA . GLU A 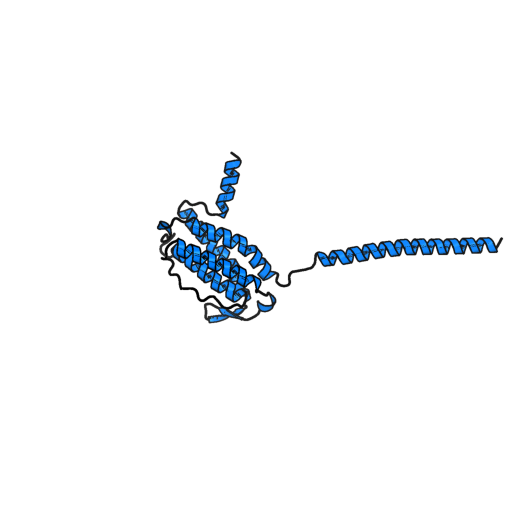1 121 ? -4.903 -8.614 18.833 1.00 98.06 121 GLU A CA 1
ATOM 928 C C . GLU A 1 121 ? -4.390 -7.471 17.948 1.00 98.06 121 GLU A C 1
ATOM 930 O O . GLU A 1 121 ? -3.544 -7.670 17.067 1.00 98.06 121 GLU A O 1
ATOM 935 N N . LYS A 1 122 ? -4.829 -6.240 18.247 1.00 98.25 122 LYS A N 1
ATOM 936 C CA . LYS A 1 122 ? -4.419 -5.017 17.530 1.00 98.25 122 LYS A CA 1
ATOM 937 C C . LYS A 1 122 ? -2.908 -4.959 17.291 1.00 98.25 122 LYS A C 1
ATOM 939 O O . LYS A 1 122 ? -2.476 -4.603 16.198 1.00 98.25 122 LYS A O 1
ATOM 944 N N . GLY A 1 123 ? -2.108 -5.298 18.305 1.00 98.38 123 GLY A N 1
ATOM 945 C CA . GLY A 1 123 ? -0.646 -5.267 18.217 1.00 98.38 123 GLY A CA 1
ATOM 946 C C . GLY A 1 123 ? -0.083 -6.222 17.161 1.00 98.38 123 GLY A C 1
ATOM 947 O O . GLY A 1 123 ? 0.828 -5.846 16.426 1.00 98.38 123 GLY A O 1
ATOM 948 N N . VAL A 1 124 ? -0.664 -7.418 17.030 1.00 98.44 124 VAL A N 1
ATOM 949 C CA . VAL A 1 124 ? -0.258 -8.424 16.035 1.00 98.44 124 VAL A CA 1
ATOM 950 C C . VAL A 1 124 ? -0.582 -7.932 14.628 1.00 98.44 124 VAL A C 1
ATOM 952 O O . VAL A 1 124 ? 0.288 -7.922 13.757 1.00 98.44 124 VAL A O 1
ATOM 955 N N . LEU A 1 125 ? -1.806 -7.443 14.419 1.00 98.69 125 LEU A N 1
ATOM 956 C CA . LEU A 1 125 ? -2.237 -6.917 13.123 1.00 98.69 125 LEU A CA 1
ATOM 957 C C . LEU A 1 125 ? -1.432 -5.676 12.716 1.00 98.69 125 LEU A C 1
ATOM 959 O O . LEU A 1 125 ? -0.975 -5.577 11.578 1.00 98.69 125 LEU A O 1
ATOM 963 N N . LEU A 1 126 ? -1.185 -4.750 13.647 1.00 98.75 126 LEU A N 1
ATOM 964 C CA . LEU A 1 126 ? -0.360 -3.567 13.395 1.00 98.75 126 LEU A CA 1
ATOM 965 C C . LEU A 1 126 ? 1.076 -3.946 13.009 1.00 98.75 126 LEU A C 1
ATOM 967 O O . LEU A 1 126 ? 1.640 -3.361 12.081 1.00 98.75 126 LEU A O 1
ATOM 971 N N . GLN A 1 127 ? 1.669 -4.927 13.694 1.00 98.56 127 GLN A N 1
ATOM 972 C CA . GLN A 1 127 ? 3.010 -5.409 13.375 1.00 98.56 127 GLN A CA 1
ATOM 973 C C . GLN A 1 127 ? 3.060 -6.077 11.995 1.00 98.56 127 GLN A C 1
ATOM 975 O O . GLN A 1 127 ? 4.008 -5.848 11.243 1.00 98.56 127 GLN A O 1
ATOM 980 N N . ALA A 1 128 ? 2.035 -6.847 11.629 1.00 98.56 128 ALA A N 1
ATOM 981 C CA . ALA A 1 128 ? 1.940 -7.456 10.307 1.00 98.56 128 ALA A CA 1
ATOM 982 C C . ALA A 1 128 ? 1.829 -6.410 9.188 1.00 98.56 128 ALA A C 1
ATOM 984 O O . ALA A 1 128 ? 2.530 -6.505 8.178 1.00 98.56 128 ALA A O 1
ATOM 985 N N . VAL A 1 129 ? 1.012 -5.368 9.386 1.00 98.75 129 VAL A N 1
ATOM 986 C CA . VAL A 1 129 ? 0.907 -4.245 8.441 1.00 98.75 129 VAL A CA 1
ATOM 987 C C . VAL A 1 129 ? 2.267 -3.565 8.265 1.00 98.75 129 VAL A C 1
ATOM 989 O O . VAL A 1 129 ? 2.693 -3.359 7.129 1.00 98.75 129 VAL A O 1
ATOM 992 N N . ARG A 1 130 ? 2.994 -3.278 9.355 1.00 98.75 130 ARG A N 1
ATOM 993 C CA . ARG A 1 130 ? 4.350 -2.695 9.294 1.00 98.75 130 ARG A CA 1
ATOM 994 C C . ARG A 1 130 ? 5.318 -3.578 8.506 1.00 98.75 130 ARG A C 1
ATOM 996 O O . ARG A 1 130 ? 5.905 -3.107 7.537 1.00 98.75 130 ARG A O 1
ATOM 1003 N N . ALA A 1 131 ? 5.397 -4.861 8.857 1.00 98.56 131 ALA A N 1
ATOM 1004 C CA . ALA A 1 131 ? 6.269 -5.821 8.185 1.00 98.56 131 ALA A CA 1
ATOM 1005 C C . ALA A 1 131 ? 5.973 -5.930 6.678 1.00 98.56 131 ALA A C 1
ATOM 1007 O O . ALA A 1 131 ? 6.892 -6.026 5.866 1.00 98.56 131 ALA A O 1
ATOM 1008 N N . SER A 1 132 ? 4.700 -5.848 6.283 1.00 98.75 132 SER A N 1
ATOM 1009 C CA . SER A 1 132 ? 4.314 -5.887 4.870 1.00 98.75 132 SER A CA 1
ATOM 1010 C C . SER A 1 132 ? 4.779 -4.656 4.077 1.00 98.75 132 SER A C 1
ATOM 1012 O O . SER A 1 132 ? 5.201 -4.787 2.927 1.00 98.75 132 SER A O 1
ATOM 1014 N N . PHE A 1 133 ? 4.769 -3.463 4.685 1.00 98.75 133 PHE A N 1
ATOM 1015 C CA . PHE A 1 133 ? 5.308 -2.250 4.064 1.00 98.75 133 PHE A CA 1
ATOM 1016 C C . PHE A 1 133 ? 6.841 -2.262 4.018 1.00 98.75 133 PHE A C 1
ATOM 1018 O O . PHE A 1 133 ? 7.417 -1.831 3.016 1.00 98.75 133 PHE A O 1
ATOM 1025 N N . ASP A 1 134 ? 7.499 -2.800 5.047 1.00 98.56 134 ASP A N 1
ATOM 1026 C CA . ASP A 1 134 ? 8.952 -3.004 5.046 1.00 98.56 134 ASP A CA 1
ATOM 1027 C C . ASP A 1 134 ? 9.372 -3.977 3.937 1.00 98.56 134 ASP A C 1
ATOM 1029 O O . ASP A 1 134 ? 10.322 -3.716 3.199 1.00 98.56 134 ASP A O 1
ATOM 1033 N N . PHE A 1 135 ? 8.606 -5.053 3.732 1.00 98.69 135 PHE A N 1
ATOM 1034 C CA . PHE A 1 135 ? 8.801 -5.932 2.585 1.00 98.69 135 PHE A CA 1
ATOM 1035 C C . PHE A 1 135 ? 8.637 -5.186 1.258 1.00 98.69 135 PHE A C 1
ATOM 1037 O O . PHE A 1 135 ? 9.494 -5.318 0.387 1.00 98.69 135 PHE A O 1
ATOM 1044 N N . CYS A 1 136 ? 7.583 -4.380 1.096 1.00 98.75 136 CYS A N 1
ATOM 1045 C CA . CYS A 1 136 ? 7.398 -3.580 -0.115 1.00 98.75 136 CYS A CA 1
ATOM 1046 C C . CYS A 1 136 ? 8.581 -2.650 -0.391 1.00 98.75 136 CYS A C 1
ATOM 1048 O O . CYS A 1 136 ? 8.983 -2.522 -1.546 1.00 98.75 136 CYS A O 1
ATOM 1050 N N . LYS A 1 137 ? 9.180 -2.053 0.646 1.00 98.50 137 LYS A N 1
ATOM 1051 C CA . LYS A 1 137 ? 10.395 -1.241 0.510 1.00 98.50 137 LYS A CA 1
ATOM 1052 C C . LYS A 1 137 ? 11.532 -2.054 -0.110 1.00 98.50 137 LYS A C 1
ATOM 1054 O O . LYS A 1 137 ? 12.056 -1.669 -1.150 1.00 98.50 137 LYS A O 1
ATOM 1059 N N . THR A 1 138 ? 11.859 -3.205 0.474 1.00 98.38 138 THR A N 1
ATOM 1060 C CA . THR A 1 138 ? 12.941 -4.072 -0.020 1.00 98.38 138 THR A CA 1
ATOM 1061 C C . THR A 1 138 ? 12.631 -4.707 -1.378 1.00 98.38 138 THR A C 1
ATOM 1063 O O . THR A 1 138 ? 13.534 -4.928 -2.183 1.00 98.38 138 THR A O 1
ATOM 1066 N N . ALA A 1 139 ? 11.367 -5.027 -1.656 1.00 98.56 139 ALA A N 1
ATOM 1067 C CA . ALA A 1 139 ? 10.952 -5.581 -2.938 1.00 98.56 139 ALA A CA 1
ATOM 1068 C C . ALA A 1 139 ? 11.090 -4.532 -4.050 1.00 98.56 139 ALA A C 1
ATOM 1070 O O . ALA A 1 139 ? 11.725 -4.801 -5.065 1.00 98.56 139 ALA A O 1
ATOM 1071 N N . LEU A 1 140 ? 10.567 -3.319 -3.850 1.00 98.38 140 LEU A N 1
ATOM 1072 C CA . LEU A 1 140 ? 10.577 -2.270 -4.873 1.00 98.38 140 LEU A CA 1
ATOM 1073 C C . LEU A 1 140 ? 11.974 -1.704 -5.170 1.00 98.38 140 LEU A C 1
ATOM 1075 O O . LEU A 1 140 ? 12.186 -1.171 -6.254 1.00 98.38 140 LEU A O 1
ATOM 1079 N N . GLU A 1 141 ? 12.947 -1.864 -4.268 1.00 97.44 141 GLU A N 1
ATOM 1080 C CA . GLU A 1 141 ? 14.370 -1.617 -4.565 1.00 97.44 141 GLU A CA 1
ATOM 1081 C C . GLU A 1 141 ? 14.914 -2.538 -5.674 1.00 97.44 141 GLU A C 1
ATOM 1083 O O . GLU A 1 141 ? 15.861 -2.176 -6.368 1.00 97.44 141 GLU A O 1
ATOM 1088 N N . LYS A 1 142 ? 14.310 -3.719 -5.854 1.00 97.19 142 LYS A N 1
ATOM 1089 C CA . LYS A 1 142 ? 14.685 -4.721 -6.866 1.00 97.19 142 LYS A CA 1
ATOM 1090 C C . LYS A 1 142 ? 13.798 -4.680 -8.110 1.00 97.19 142 LYS A C 1
ATOM 1092 O O . LYS A 1 142 ? 14.030 -5.456 -9.036 1.00 97.19 142 LYS A O 1
ATOM 1097 N N . ALA A 1 143 ? 12.764 -3.841 -8.112 1.00 97.19 143 ALA A N 1
ATOM 1098 C CA . ALA A 1 143 ? 11.837 -3.756 -9.224 1.00 97.19 143 ALA A CA 1
ATOM 1099 C C . ALA A 1 143 ? 12.512 -3.125 -10.451 1.00 97.19 143 ALA A C 1
ATOM 1101 O O . ALA A 1 143 ? 13.347 -2.227 -10.333 1.00 97.19 143 ALA A O 1
ATOM 1102 N N . ASP A 1 144 ? 12.147 -3.634 -11.624 1.00 96.69 144 ASP A N 1
ATOM 1103 C CA . ASP A 1 144 ? 12.741 -3.271 -12.906 1.00 96.69 144 ASP A CA 1
ATOM 1104 C C . ASP A 1 144 ? 11.625 -3.120 -13.938 1.00 96.69 144 ASP A C 1
ATOM 1106 O O . ASP A 1 144 ? 10.894 -4.073 -14.237 1.00 96.69 144 ASP A O 1
ATOM 1110 N N . ASP A 1 145 ? 11.496 -1.914 -14.480 1.00 97.62 145 ASP A N 1
ATOM 1111 C CA . ASP A 1 145 ? 10.435 -1.567 -15.415 1.00 97.62 145 ASP A CA 1
ATOM 1112 C C . ASP A 1 145 ? 10.518 -2.377 -16.713 1.00 97.62 145 ASP A C 1
ATOM 1114 O O . ASP A 1 145 ? 9.486 -2.679 -17.318 1.00 97.62 145 ASP A O 1
ATOM 1118 N N . SER A 1 146 ? 11.719 -2.813 -17.113 1.00 96.81 146 SER A N 1
ATOM 1119 C CA . SER A 1 146 ? 11.908 -3.650 -18.303 1.00 96.81 146 SER A CA 1
ATOM 1120 C C . SER A 1 146 ? 11.222 -5.019 -18.187 1.00 96.81 146 SER A C 1
ATOM 1122 O O . SER A 1 146 ? 10.931 -5.660 -19.198 1.00 96.81 146 SER A O 1
ATOM 1124 N N . ARG A 1 147 ? 10.891 -5.454 -16.962 1.00 96.44 147 ARG A N 1
ATOM 1125 C CA . ARG A 1 147 ? 10.226 -6.735 -16.674 1.00 96.44 147 ARG A CA 1
ATOM 1126 C C . ARG A 1 147 ? 8.711 -6.609 -16.521 1.00 96.44 147 ARG A C 1
ATOM 1128 O O . ARG A 1 147 ? 8.030 -7.631 -16.393 1.00 96.44 147 ARG A O 1
ATOM 1135 N N . LEU A 1 148 ? 8.146 -5.399 -16.554 1.00 97.25 148 LEU A N 1
ATOM 1136 C CA . LEU A 1 148 ? 6.706 -5.182 -16.347 1.00 97.25 148 LEU A CA 1
ATOM 1137 C C . LEU A 1 148 ? 5.829 -5.767 -17.466 1.00 97.25 148 LEU A C 1
ATOM 1139 O O . LEU A 1 148 ? 4.654 -6.052 -17.232 1.00 97.25 148 LEU A O 1
ATOM 1143 N N . ALA A 1 149 ? 6.390 -5.987 -18.656 1.00 96.00 149 ALA A N 1
ATOM 1144 C CA . ALA A 1 149 ? 5.697 -6.645 -19.763 1.00 96.00 149 ALA A CA 1
ATOM 1145 C C . ALA A 1 149 ? 5.616 -8.177 -19.623 1.00 96.00 149 ALA A C 1
ATOM 1147 O O . ALA A 1 149 ? 4.823 -8.801 -20.319 1.00 96.00 149 ALA A O 1
ATOM 1148 N N . GLY A 1 150 ? 6.427 -8.789 -18.751 1.00 95.12 150 GLY A N 1
ATOM 1149 C CA . GLY A 1 150 ? 6.400 -10.237 -18.536 1.00 95.12 150 GLY A CA 1
ATOM 1150 C C . GLY A 1 150 ? 5.163 -10.696 -17.762 1.00 95.12 150 GLY A C 1
ATOM 1151 O O . GLY A 1 150 ? 4.488 -9.890 -17.126 1.00 95.12 150 GLY A O 1
ATOM 1152 N N . ASP A 1 151 ? 4.900 -11.999 -17.767 1.00 95.69 151 ASP A N 1
ATOM 1153 C CA . ASP A 1 151 ? 3.687 -12.553 -17.164 1.00 95.69 151 ASP A CA 1
ATOM 1154 C C . ASP A 1 151 ? 3.799 -12.786 -15.650 1.00 95.69 151 ASP A C 1
ATOM 1156 O O . ASP A 1 151 ? 4.863 -13.111 -15.113 1.00 95.69 151 ASP A O 1
ATOM 1160 N N . ILE A 1 152 ? 2.652 -12.663 -14.983 1.00 96.44 152 ILE A N 1
ATOM 1161 C CA . ILE A 1 152 ? 2.358 -13.125 -13.624 1.00 96.44 152 ILE A CA 1
ATOM 1162 C C . ILE A 1 152 ? 1.098 -13.994 -13.642 1.00 96.44 152 ILE A C 1
ATOM 1164 O O . ILE A 1 152 ? 0.246 -13.858 -14.522 1.00 96.44 152 ILE A O 1
ATOM 1168 N N . THR A 1 153 ? 0.947 -14.863 -12.643 1.00 94.31 153 THR A N 1
ATOM 1169 C CA . THR A 1 153 ? -0.313 -15.590 -12.426 1.00 94.31 153 THR A CA 1
ATOM 1170 C C . THR A 1 153 ? -1.232 -14.757 -11.541 1.00 94.31 153 THR A C 1
ATOM 1172 O O . THR A 1 153 ? -0.903 -14.459 -10.391 1.00 94.31 153 THR A O 1
ATOM 1175 N N . TRP A 1 154 ? -2.386 -14.370 -12.076 1.00 92.19 154 TRP A N 1
ATOM 1176 C CA . TRP A 1 154 ? -3.349 -13.528 -11.372 1.00 92.19 154 TRP A CA 1
ATOM 1177 C C . TRP A 1 154 ? -4.286 -14.333 -10.460 1.00 92.19 154 TRP A C 1
ATOM 1179 O O . TRP A 1 154 ? -4.231 -15.563 -10.417 1.00 92.19 154 TRP A O 1
ATOM 1189 N N . PHE A 1 155 ? -5.165 -13.643 -9.724 1.00 87.38 155 PHE A N 1
ATOM 1190 C CA . PHE A 1 155 ? -6.107 -14.261 -8.777 1.00 87.38 155 PHE A CA 1
ATOM 1191 C C . PHE A 1 155 ? -7.050 -15.288 -9.427 1.00 87.38 155 PHE A C 1
ATOM 1193 O O . PHE A 1 155 ? -7.430 -16.272 -8.798 1.00 87.38 155 PHE A O 1
ATOM 1200 N N . ASP A 1 156 ? -7.393 -15.094 -10.702 1.00 91.88 156 ASP A N 1
ATOM 1201 C CA . ASP A 1 156 ? -8.207 -16.014 -11.507 1.00 91.88 156 ASP A CA 1
ATOM 1202 C C . ASP A 1 156 ? -7.394 -17.186 -12.094 1.00 91.88 156 ASP A C 1
ATOM 1204 O O . ASP A 1 156 ? -7.905 -17.940 -12.924 1.00 91.88 156 ASP A O 1
ATOM 1208 N N . LYS A 1 157 ? -6.133 -17.345 -11.663 1.00 92.38 157 LYS A N 1
ATOM 1209 C CA . LYS 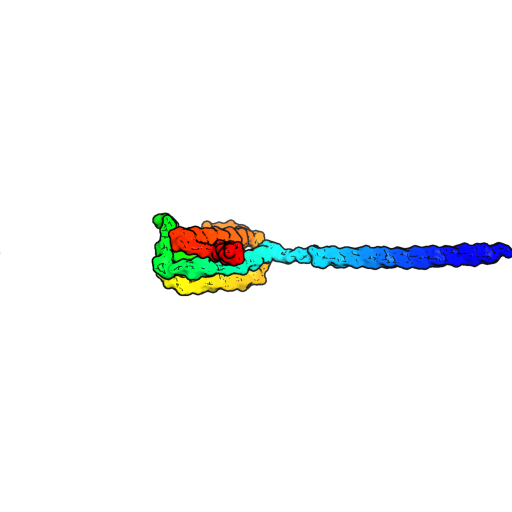A 1 157 ? -5.143 -18.312 -12.162 1.00 92.38 157 LYS A CA 1
ATOM 1210 C C . LYS A 1 157 ? -4.798 -18.141 -13.644 1.00 92.38 157 LYS A C 1
ATOM 1212 O O . LYS A 1 157 ? -4.236 -19.054 -14.247 1.00 92.38 157 LYS A O 1
ATOM 1217 N N . LYS A 1 158 ? -5.116 -16.990 -14.242 1.00 94.50 158 LYS A N 1
ATOM 1218 C CA . LYS A 1 158 ? -4.781 -16.684 -15.637 1.00 94.50 158 LYS A CA 1
ATOM 1219 C C . LYS A 1 158 ? -3.530 -15.808 -15.714 1.00 94.50 158 LYS A C 1
ATOM 1221 O O . LYS A 1 158 ? -3.265 -15.041 -14.782 1.00 94.50 158 LYS A O 1
ATOM 1226 N N . PRO A 1 159 ? -2.764 -15.897 -16.814 1.00 96.19 159 PRO A N 1
ATOM 1227 C CA . PRO A 1 159 ? -1.643 -15.000 -17.037 1.00 96.19 159 PRO A CA 1
ATOM 1228 C C . PRO A 1 159 ? -2.130 -13.559 -17.221 1.00 96.19 159 PRO A C 1
ATOM 1230 O O . PRO A 1 159 ? -3.157 -13.299 -17.857 1.00 96.19 159 PRO A O 1
ATOM 1233 N N . ARG A 1 160 ? -1.380 -12.616 -16.659 1.00 95.69 160 ARG A N 1
ATOM 1234 C CA . ARG A 1 160 ? -1.526 -11.170 -16.859 1.00 95.69 160 ARG A CA 1
ATOM 1235 C C . ARG A 1 160 ? -0.140 -10.554 -16.969 1.00 95.69 160 ARG A C 1
ATOM 1237 O O . ARG A 1 160 ? 0.788 -11.045 -16.337 1.00 95.69 160 ARG A O 1
ATOM 1244 N N . ALA A 1 161 ? -0.022 -9.431 -17.672 1.00 97.19 161 ALA A N 1
ATOM 1245 C CA . ALA A 1 161 ? 1.202 -8.637 -17.628 1.00 97.19 161 ALA A CA 1
ATOM 1246 C C . ALA A 1 161 ? 1.492 -8.185 -16.187 1.00 97.19 161 ALA A C 1
ATOM 1248 O O . ALA A 1 161 ? 0.586 -7.738 -15.483 1.00 97.19 161 ALA A O 1
ATOM 1249 N N . ARG A 1 162 ? 2.754 -8.229 -15.764 1.00 97.38 162 ARG A N 1
ATOM 1250 C CA . ARG A 1 162 ? 3.226 -7.807 -14.436 1.00 97.38 162 ARG A CA 1
ATOM 1251 C C . ARG A 1 162 ? 2.889 -6.353 -14.117 1.00 97.38 162 ARG A C 1
ATOM 1253 O O . ARG A 1 162 ? 2.670 -6.017 -12.956 1.00 97.38 162 ARG A O 1
ATOM 1260 N N . ALA A 1 163 ? 2.736 -5.514 -15.139 1.00 97.69 163 ALA A N 1
ATOM 1261 C CA . ALA A 1 163 ? 2.188 -4.166 -15.019 1.00 97.69 163 ALA A CA 1
ATOM 1262 C C . ALA A 1 163 ? 0.831 -4.117 -14.280 1.00 97.69 163 ALA A C 1
ATOM 1264 O O . ALA A 1 163 ? 0.561 -3.143 -13.580 1.00 97.69 163 ALA A O 1
ATOM 1265 N N . TRP A 1 164 ? 0.005 -5.170 -14.353 1.00 97.56 164 TRP A N 1
ATOM 1266 C CA . TRP A 1 164 ? -1.220 -5.277 -13.549 1.00 97.56 164 TRP A CA 1
ATOM 1267 C C . TRP A 1 164 ? -0.941 -5.282 -12.047 1.00 97.56 164 TRP A C 1
ATOM 1269 O O . TRP A 1 164 ? -1.688 -4.657 -11.299 1.00 97.56 164 TRP A O 1
ATOM 1279 N N . ALA A 1 165 ? 0.132 -5.939 -11.595 1.00 98.00 165 ALA A N 1
ATOM 1280 C CA . ALA A 1 165 ? 0.522 -5.901 -10.189 1.00 98.00 165 ALA A CA 1
ATOM 1281 C C . ALA A 1 165 ? 1.037 -4.516 -9.781 1.00 98.00 165 ALA A C 1
ATOM 1283 O O . ALA A 1 165 ? 0.668 -4.043 -8.711 1.00 98.00 165 ALA A O 1
ATOM 1284 N N . ALA A 1 166 ? 1.810 -3.843 -10.641 1.00 98.25 166 ALA A N 1
ATOM 1285 C CA . ALA A 1 166 ? 2.322 -2.498 -10.368 1.00 98.25 166 ALA A CA 1
ATOM 1286 C C . ALA A 1 166 ? 1.188 -1.468 -10.211 1.00 98.25 166 ALA A C 1
ATOM 1288 O O . ALA A 1 166 ? 1.139 -0.727 -9.229 1.00 98.25 166 ALA A O 1
ATOM 1289 N N . LEU A 1 167 ? 0.235 -1.455 -11.149 1.00 98.06 167 LEU A N 1
ATOM 1290 C CA . LEU A 1 167 ? -0.935 -0.574 -11.079 1.00 98.06 167 LEU A CA 1
ATOM 1291 C C . LEU A 1 167 ? -1.879 -0.979 -9.938 1.00 98.06 167 LEU A C 1
ATOM 1293 O O . LEU A 1 167 ? -2.384 -0.121 -9.214 1.00 98.06 167 LEU A O 1
ATOM 1297 N N . GLY A 1 168 ? -2.070 -2.287 -9.743 1.00 97.94 168 GLY A N 1
ATOM 1298 C CA . GLY A 1 168 ? -2.860 -2.846 -8.649 1.00 97.94 168 GLY A CA 1
ATOM 1299 C C . GLY A 1 168 ? -2.311 -2.479 -7.272 1.00 97.94 168 GLY A C 1
ATOM 1300 O O . GLY A 1 168 ? -3.094 -2.176 -6.380 1.00 97.94 168 GLY A O 1
ATOM 1301 N N . LEU A 1 169 ? -0.986 -2.408 -7.106 1.00 98.56 169 LEU A N 1
ATOM 1302 C CA . LEU A 1 169 ? -0.346 -1.977 -5.863 1.00 98.56 169 LEU A CA 1
ATOM 1303 C C . LEU A 1 169 ? -0.733 -0.539 -5.496 1.00 98.56 169 LEU A C 1
ATOM 1305 O O . LEU A 1 169 ? -1.174 -0.272 -4.378 1.00 98.56 169 LEU A O 1
ATOM 1309 N N . ALA A 1 170 ? -0.593 0.386 -6.450 1.00 98.38 170 ALA A N 1
ATOM 1310 C CA . ALA A 1 170 ? -0.929 1.791 -6.244 1.00 98.38 170 ALA A CA 1
ATOM 1311 C C . ALA A 1 170 ? -2.419 1.980 -5.914 1.00 98.38 170 ALA A C 1
ATOM 1313 O O . ALA A 1 170 ? -2.750 2.736 -4.995 1.00 98.38 170 ALA A O 1
ATOM 1314 N N . ALA A 1 171 ? -3.299 1.274 -6.634 1.00 98.38 171 ALA A N 1
ATOM 1315 C CA . ALA A 1 171 ? -4.738 1.273 -6.380 1.00 98.38 171 ALA A CA 1
ATOM 1316 C C . ALA A 1 171 ? -5.063 0.699 -4.992 1.00 98.38 171 ALA A C 1
ATOM 1318 O O . ALA A 1 171 ? -5.728 1.359 -4.197 1.00 98.38 171 ALA A O 1
ATOM 1319 N N . SER A 1 172 ? -4.494 -0.461 -4.651 1.00 98.31 172 SER A N 1
ATOM 1320 C CA . SER A 1 172 ? -4.679 -1.128 -3.359 1.00 98.31 172 SER A CA 1
ATOM 1321 C C . SER A 1 172 ? -4.327 -0.207 -2.192 1.00 98.31 172 SER A C 1
ATOM 1323 O O . SER A 1 172 ? -5.108 -0.079 -1.254 1.00 98.31 172 SER A O 1
ATOM 1325 N N . TRP A 1 173 ? -3.190 0.495 -2.246 1.00 98.62 173 TRP A N 1
ATOM 1326 C CA . TRP A 1 173 ? -2.819 1.445 -1.193 1.00 98.62 173 TRP A CA 1
ATOM 1327 C C . TRP A 1 173 ? -3.804 2.607 -1.043 1.00 98.62 173 TRP A C 1
ATOM 1329 O O . TRP A 1 173 ? -4.012 3.096 0.070 1.00 98.62 173 TRP A O 1
ATOM 1339 N N . ALA A 1 174 ? -4.374 3.095 -2.145 1.00 98.06 174 ALA A N 1
ATOM 1340 C CA . ALA A 1 174 ? -5.365 4.161 -2.102 1.00 98.06 174 ALA A CA 1
ATOM 1341 C C . ALA A 1 174 ? -6.692 3.664 -1.511 1.00 98.06 174 ALA A C 1
ATOM 1343 O O . ALA A 1 174 ? -7.190 4.276 -0.563 1.00 98.06 174 ALA A O 1
ATOM 1344 N N . ASP A 1 175 ? -7.205 2.539 -2.010 1.00 98.06 175 ASP A N 1
ATOM 1345 C CA . ASP A 1 175 ? -8.477 1.944 -1.597 1.00 98.06 175 ASP A CA 1
ATOM 1346 C C . ASP A 1 175 ? -8.454 1.536 -0.121 1.00 98.06 175 ASP A C 1
ATOM 1348 O O . ASP A 1 175 ? -9.357 1.873 0.649 1.00 98.06 175 ASP A O 1
ATOM 1352 N N . HIS A 1 176 ? -7.380 0.872 0.311 1.00 98.25 176 HIS A N 1
ATOM 1353 C CA . HIS A 1 176 ? -7.227 0.429 1.695 1.00 98.25 176 HIS A CA 1
ATOM 1354 C C . HIS A 1 176 ? -7.136 1.597 2.674 1.00 98.25 176 HIS A C 1
ATOM 1356 O O . HIS A 1 176 ? -7.796 1.574 3.715 1.00 98.25 176 HIS A O 1
ATOM 1362 N N . TYR A 1 177 ? -6.366 2.642 2.348 1.00 98.56 177 TYR A N 1
ATOM 1363 C CA . TYR A 1 177 ? -6.290 3.824 3.206 1.00 98.56 177 TYR A CA 1
ATOM 1364 C C . TYR A 1 177 ? -7.621 4.577 3.255 1.00 98.56 177 TYR A C 1
ATOM 1366 O O . TYR A 1 177 ? -8.046 4.993 4.334 1.00 98.56 177 TYR A O 1
ATOM 1374 N N . ALA A 1 178 ? -8.294 4.740 2.111 1.00 98.31 178 ALA A N 1
ATOM 1375 C CA . ALA A 1 178 ? -9.610 5.366 2.060 1.00 98.31 178 ALA A CA 1
ATOM 1376 C C . ALA A 1 178 ? -10.600 4.613 2.955 1.00 98.31 178 ALA A C 1
ATOM 1378 O O . ALA A 1 178 ? -11.283 5.232 3.774 1.00 98.31 178 ALA A O 1
ATOM 1379 N N . MET A 1 179 ? -10.609 3.281 2.881 1.00 98.38 179 MET A N 1
ATOM 1380 C CA . MET A 1 179 ? -11.450 2.456 3.737 1.00 98.38 179 MET A CA 1
ATOM 1381 C C . MET A 1 179 ? -11.087 2.620 5.219 1.00 98.38 179 MET A C 1
ATOM 1383 O O . MET A 1 179 ? -11.960 2.952 6.017 1.00 98.38 179 MET A O 1
ATOM 1387 N N . ALA A 1 180 ? -9.809 2.508 5.597 1.00 98.62 180 ALA A N 1
ATOM 1388 C CA . ALA A 1 180 ? -9.377 2.695 6.985 1.00 98.62 180 ALA A CA 1
ATOM 1389 C C . ALA A 1 180 ? -9.755 4.085 7.532 1.00 98.62 180 ALA A C 1
ATOM 1391 O O . ALA A 1 180 ? -10.256 4.209 8.650 1.00 98.62 180 ALA A O 1
ATOM 1392 N N . ALA A 1 181 ? -9.588 5.136 6.727 1.00 98.44 181 ALA A N 1
ATOM 1393 C CA . ALA A 1 181 ? -9.952 6.496 7.102 1.00 98.44 181 ALA A CA 1
ATOM 1394 C C . ALA A 1 181 ? -11.465 6.664 7.325 1.00 98.44 181 ALA A C 1
ATOM 1396 O O . ALA A 1 181 ? -11.870 7.395 8.229 1.00 98.44 181 ALA A O 1
ATOM 1397 N N . GLN A 1 182 ? -12.306 5.987 6.538 1.00 98.38 182 GLN A N 1
ATOM 1398 C CA . GLN A 1 182 ? -13.755 5.993 6.749 1.00 98.38 182 GLN A CA 1
ATOM 1399 C C . GLN A 1 182 ? -14.146 5.272 8.041 1.00 98.38 182 GLN A C 1
ATOM 1401 O O . GLN A 1 182 ? -14.990 5.774 8.779 1.00 98.38 182 GLN A O 1
ATOM 1406 N N . TYR A 1 183 ? -13.496 4.152 8.368 1.00 98.56 183 TYR A N 1
ATOM 1407 C CA . TYR A 1 183 ? -13.760 3.431 9.617 1.00 98.56 183 TYR A CA 1
ATOM 1408 C C . TYR A 1 183 ? -13.411 4.295 10.832 1.00 98.56 183 T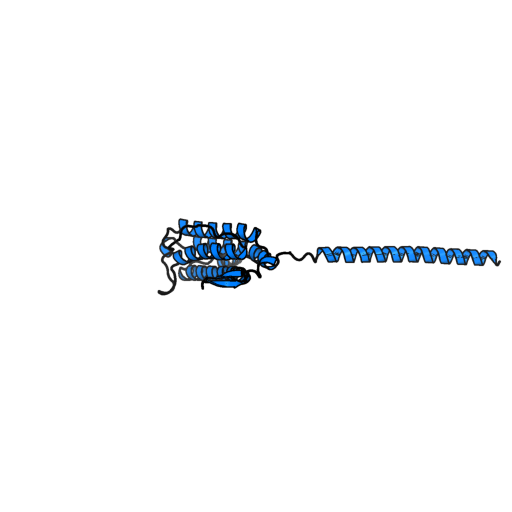YR A C 1
ATOM 1410 O O . TYR A 1 183 ? -14.186 4.342 11.787 1.00 98.56 183 TYR A O 1
ATOM 1418 N N . LEU A 1 184 ? -12.290 5.025 10.776 1.00 98.62 184 LEU A N 1
ATOM 1419 C CA . LEU A 1 184 ? -11.914 5.983 11.817 1.00 98.62 184 LEU A CA 1
ATOM 1420 C C . LEU A 1 184 ? -12.973 7.076 11.984 1.00 98.62 184 LEU A C 1
ATOM 1422 O O . LEU A 1 184 ? -13.439 7.299 13.099 1.00 98.62 184 LEU A O 1
ATOM 1426 N N . ARG A 1 185 ? -13.426 7.699 10.887 1.00 98.31 185 ARG A N 1
ATOM 1427 C CA . ARG A 1 185 ? -14.465 8.742 10.949 1.00 98.31 185 ARG A CA 1
ATOM 1428 C C . ARG A 1 185 ? -15.770 8.239 11.555 1.00 98.31 185 ARG A C 1
ATOM 1430 O O . ARG A 1 185 ? -16.354 8.930 12.383 1.00 98.31 185 ARG A O 1
ATOM 1437 N N . LEU A 1 186 ? -16.199 7.033 11.188 1.00 98.31 186 LEU A N 1
ATOM 1438 C CA . LEU A 1 186 ? -17.407 6.408 11.739 1.00 98.31 186 LEU A CA 1
ATOM 1439 C C . LEU A 1 186 ? -17.284 6.064 13.229 1.00 98.31 186 LEU A C 1
ATOM 1441 O O . LEU A 1 186 ? -18.297 5.893 13.898 1.00 98.31 186 LEU A O 1
ATOM 1445 N N . ASN A 1 187 ? -16.061 6.009 13.757 1.00 98.25 187 ASN A N 1
ATOM 1446 C CA . ASN A 1 187 ? -15.778 5.856 15.183 1.00 98.25 187 ASN A CA 1
ATOM 1447 C C . ASN A 1 187 ? -15.348 7.181 15.844 1.00 98.25 187 ASN A C 1
ATOM 1449 O O . ASN A 1 187 ? -14.781 7.169 16.932 1.00 98.25 187 ASN A O 1
ATOM 1453 N N . GLY A 1 188 ? -15.610 8.329 15.206 1.00 97.00 188 GLY A N 1
ATOM 1454 C CA . GLY A 1 188 ? -15.332 9.655 15.768 1.00 97.00 188 GLY A CA 1
ATOM 1455 C C . GLY A 1 188 ? -13.849 10.043 15.801 1.00 97.00 188 GLY A C 1
ATOM 1456 O O . GLY A 1 188 ? -13.480 10.993 16.487 1.00 97.00 188 GLY A O 1
ATOM 1457 N N . ILE A 1 189 ? -12.990 9.333 15.067 1.00 97.25 189 ILE A N 1
ATOM 1458 C CA . ILE A 1 189 ? -11.541 9.543 15.059 1.00 97.25 189 ILE A CA 1
ATOM 1459 C C . ILE A 1 189 ? -11.137 10.265 13.773 1.00 97.25 189 ILE A C 1
ATOM 1461 O O . ILE A 1 189 ? -11.453 9.834 12.661 1.00 97.25 189 ILE A O 1
ATOM 1465 N N . ALA A 1 190 ? -10.397 11.366 13.913 1.00 96.50 190 ALA A N 1
ATOM 1466 C CA . ALA A 1 190 ? -9.817 12.057 12.769 1.00 96.50 190 ALA A CA 1
ATOM 1467 C C . ALA A 1 190 ? -8.709 11.189 12.142 1.00 96.50 190 ALA A C 1
ATOM 1469 O O . ALA A 1 190 ? -7.761 10.819 12.843 1.00 96.50 190 ALA A O 1
ATOM 1470 N N . PRO A 1 191 ? -8.778 10.866 10.838 1.00 97.06 191 PRO A N 1
ATOM 1471 C CA . PRO A 1 191 ? -7.756 10.052 10.196 1.00 97.06 191 PRO A CA 1
ATOM 1472 C C . PRO A 1 191 ? -6.442 10.823 10.019 1.00 97.06 191 PRO A C 1
ATOM 1474 O O . PRO A 1 191 ? -6.459 12.055 9.971 1.00 97.06 191 PRO A O 1
ATOM 1477 N N . PRO A 1 192 ? -5.309 10.120 9.831 1.00 95.62 192 PRO A N 1
ATOM 1478 C CA . PRO A 1 192 ? -3.979 10.736 9.835 1.00 95.62 192 PRO A CA 1
ATOM 1479 C C . PRO A 1 192 ? -3.793 11.935 8.892 1.00 95.62 192 PRO A C 1
ATOM 1481 O O . PRO A 1 192 ? -3.137 12.907 9.254 1.00 95.62 192 PRO A O 1
ATOM 1484 N N . THR A 1 193 ? -4.393 11.920 7.697 1.00 93.75 193 THR A N 1
ATOM 1485 C CA . THR A 1 193 ? -4.286 13.041 6.747 1.00 93.75 193 THR A CA 1
ATOM 1486 C C . THR A 1 193 ? -5.083 14.278 7.162 1.00 93.75 193 THR A C 1
ATOM 1488 O O . THR A 1 193 ? -4.764 15.370 6.707 1.00 93.75 193 THR A O 1
ATOM 1491 N N . ALA A 1 194 ? -6.083 14.134 8.036 1.00 90.81 194 ALA A N 1
ATOM 1492 C CA . ALA A 1 194 ? -6.903 15.237 8.539 1.00 90.81 194 ALA A CA 1
ATOM 1493 C C . ALA A 1 194 ? -6.374 15.838 9.856 1.00 90.81 194 ALA A C 1
ATOM 1495 O O . ALA A 1 194 ? -6.743 16.955 10.205 1.00 90.81 194 ALA A O 1
ATOM 1496 N N . GLN A 1 195 ? -5.505 15.128 10.584 1.00 80.75 195 GLN A N 1
ATOM 1497 C CA . GLN A 1 195 ? -4.969 15.593 11.873 1.00 80.75 195 GLN A CA 1
ATOM 1498 C C . GLN A 1 195 ? -4.094 16.848 11.721 1.00 80.75 195 GLN A C 1
ATOM 1500 O O . GLN A 1 195 ? -4.287 17.817 12.448 1.00 80.75 195 GLN A O 1
ATOM 1505 N N . LYS A 1 196 ? -3.209 16.885 10.715 1.00 69.31 196 LYS A N 1
ATOM 1506 C CA . LYS A 1 196 ? -2.352 18.055 10.443 1.00 69.31 196 LYS A CA 1
ATOM 1507 C C . LYS A 1 196 ? -3.139 19.324 10.112 1.00 69.31 196 LYS A C 1
ATOM 1509 O O . LYS A 1 196 ? -2.794 20.395 10.593 1.00 69.31 196 LYS A O 1
ATOM 1514 N N . ALA A 1 197 ? -4.204 19.195 9.319 1.00 63.75 197 ALA A N 1
ATOM 1515 C CA . ALA A 1 197 ? -5.064 20.327 8.975 1.00 63.75 197 ALA A CA 1
ATOM 1516 C C . ALA A 1 197 ? -5.709 20.933 10.232 1.00 63.75 197 ALA A C 1
ATOM 1518 O O . ALA A 1 197 ? -5.750 22.150 10.383 1.00 63.75 197 ALA A O 1
ATOM 1519 N N . LYS A 1 198 ? -6.121 20.080 11.178 1.00 61.97 198 LYS A N 1
ATOM 1520 C CA . LYS A 1 198 ? -6.697 20.511 12.452 1.00 61.97 198 LYS A CA 1
ATOM 1521 C C . LYS A 1 198 ? -5.684 21.260 13.330 1.00 61.97 198 LYS A C 1
ATOM 1523 O O . LYS A 1 198 ? -6.015 22.310 13.868 1.00 61.97 198 LYS A O 1
ATOM 1528 N N . GLU A 1 199 ? -4.447 20.771 13.427 1.00 66.56 199 GLU A N 1
ATOM 1529 C CA . GLU A 1 199 ? -3.374 21.445 14.182 1.00 66.56 199 GLU A CA 1
ATOM 1530 C C . GLU A 1 199 ? -3.009 22.820 13.594 1.00 66.56 199 GLU A C 1
ATOM 1532 O O . GLU A 1 199 ? -2.706 23.760 14.329 1.00 66.56 199 GLU A O 1
ATOM 1537 N N . GLU A 1 200 ? -3.018 22.954 12.267 1.00 68.25 200 GLU A N 1
ATOM 1538 C CA . GLU A 1 200 ? -2.750 24.223 11.582 1.00 68.25 200 GLU A CA 1
ATOM 1539 C C . GLU A 1 200 ? -3.901 25.229 11.727 1.00 68.25 200 GLU A C 1
ATOM 1541 O O . GLU A 1 200 ? -3.652 26.431 11.800 1.00 68.25 200 GLU A O 1
ATOM 1546 N N . GLU A 1 201 ? -5.149 24.763 11.786 1.00 59.12 201 GLU A N 1
ATOM 1547 C CA . GLU A 1 201 ? -6.320 25.599 12.072 1.00 59.12 201 GLU A CA 1
ATOM 1548 C C . GLU A 1 201 ? -6.367 26.055 13.534 1.00 59.12 201 GLU A C 1
ATOM 1550 O O . GLU A 1 201 ? -6.676 27.216 13.801 1.00 59.12 201 GLU A O 1
ATOM 1555 N N . GLU A 1 202 ? -6.028 25.180 14.483 1.00 61.41 202 GLU A N 1
ATOM 1556 C CA . GLU A 1 202 ? -5.969 25.521 15.910 1.00 61.41 202 GLU A CA 1
ATOM 1557 C C . GLU A 1 202 ? -4.869 26.546 16.211 1.00 61.41 202 GLU A C 1
ATOM 1559 O O . GLU A 1 202 ? -5.092 27.447 17.009 1.00 61.41 202 GLU A O 1
ATOM 1564 N N . LYS A 1 203 ? -3.723 26.491 15.519 1.00 64.31 203 LYS A N 1
ATOM 1565 C CA . LYS A 1 203 ? -2.652 27.503 15.639 1.00 64.31 203 LYS A CA 1
ATOM 1566 C C . LYS A 1 203 ? -3.002 28.873 15.044 1.00 64.31 203 LYS A C 1
ATOM 1568 O O . LYS A 1 203 ? -2.265 29.828 15.275 1.00 64.31 203 LYS A O 1
ATOM 1573 N N . LYS A 1 204 ? -4.057 28.966 14.228 1.00 66.94 204 LYS A N 1
ATOM 1574 C CA . LYS A 1 204 ? -4.530 30.224 13.619 1.00 66.94 204 LYS A CA 1
ATOM 1575 C C . LYS A 1 204 ? -5.611 30.927 14.447 1.00 66.94 204 LYS A C 1
ATOM 1577 O O . LYS A 1 204 ? -5.991 32.038 14.079 1.00 66.94 204 LYS A O 1
ATOM 1582 N N . LYS A 1 205 ? -6.131 30.281 15.493 1.00 56.28 205 LYS A N 1
ATOM 1583 C CA . LYS A 1 205 ? -7.068 30.870 16.458 1.00 56.28 205 LYS A CA 1
ATOM 1584 C C . LYS A 1 205 ? -6.313 31.457 17.640 1.00 56.28 205 LYS A C 1
ATOM 1586 O O . LYS A 1 205 ? -6.813 32.473 18.164 1.00 56.28 205 LYS A O 1
#

Radius of gyration: 30.92 Å; chains: 1; bounding box: 78×73×74 Å

Foldseek 3Di:
DVVVVVVVVVVVVVVVVVVCVVVVVVVVVVVVVVVVVVVVVPPDDQANLLVVVLVVLVVLLVQLLQLLVQDDQVQLQPDPDPPDDGVLVLLLVLLVLLLVLLCLQLVHDRDPDDRDPSPDTSVVSSVSNNVSSVSSNVSSVNGGNVQQQPWDQDPVRDTDRSVCSSVSSVVSSVVSSVVSQVSCVVVVHHGPVVPVVVVVVVVVD

Sequence (205 aa):
MTLEVSALAVYALVACYMTWRKTFMKSALVLTMLLAVSNLFAQQSKNPITDVLREMLTGRAKNTIAAIDAMPADKFNFKPTPDQMTFGHLAAHIADGNYYFCANTADVPRPKADELKGTEEKGVLLQAVRASFDFCKTALEKADDSRLAGDITWFDKKPRARAWAALGLAASWADHYAMAAQYLRLNGIAPPTAQKAKEEEEKKK

pLDDT: mean 90.15, std 12.51, range [54.81, 98.81]